Protein AF-A0A8T2N8N0-F1 (afdb_monomer_lite)

pLDDT: mean 77.42, std 17.42, range [34.16, 96.62]

Organism: NCBI:txid121402

Radius of gyration: 22.72 Å; chains: 1; bounding box: 55×96×41 Å

InterPro domains:
  IPR028422 GREB1 [PTHR15720] (1-191)
  IPR048657 GREB1-like, circularly permuted SF2 helicase domain [PF20692] (1-190)

Secondary structure (DSSP, 8-state):
--STTHHHHHTTS-HHHHHHHHHHHHHHHH-TT----EEEEEES-HHHHHHHHHHHHHHHHHTT-TTT-EEEE--TTS-----HHHHHHHHHHHT---TT----SGGGGTT--EEEEEESS--TTPPPPTTEEEEE-S---TTTTSHHHHHHHHHHHHHHHHHHTT------S------------------

Structure (mmCIF, N/CA/C/O backbone):
data_AF-A0A8T2N8N0-F1
#
_entry.id   AF-A0A8T2N8N0-F1
#
loop_
_atom_site.group_PDB
_atom_site.id
_atom_site.type_symbol
_atom_site.label_atom_id
_atom_site.label_alt_id
_atom_site.label_comp_id
_atom_site.label_asym_id
_atom_site.label_entity_id
_atom_site.label_seq_id
_atom_site.pdbx_PDB_ins_code
_atom_site.Cartn_x
_atom_site.Cartn_y
_atom_site.Cartn_z
_atom_site.occupancy
_atom_site.B_iso_or_equiv
_atom_site.auth_seq_id
_atom_site.auth_comp_id
_atom_site.auth_asym_id
_atom_site.auth_atom_id
_atom_site.pdbx_PDB_model_num
ATOM 1 N N . MET A 1 1 ? -4.076 -28.367 4.816 1.00 34.16 1 MET A N 1
ATOM 2 C CA . MET A 1 1 ? -2.832 -28.838 4.159 1.00 34.16 1 MET A CA 1
ATOM 3 C C . MET A 1 1 ? -1.878 -27.684 3.772 1.00 34.16 1 MET A C 1
ATOM 5 O O . MET A 1 1 ? -1.280 -27.736 2.711 1.00 34.16 1 MET A O 1
ATOM 9 N N . ALA A 1 2 ? -1.675 -26.652 4.607 1.00 47.38 2 ALA A N 1
ATOM 10 C CA . ALA A 1 2 ? -0.842 -25.483 4.242 1.00 47.38 2 ALA A CA 1
ATOM 11 C C . ALA A 1 2 ? 0.536 -25.423 4.945 1.00 47.38 2 ALA A C 1
ATOM 13 O O . ALA A 1 2 ? 1.344 -24.537 4.676 1.00 47.38 2 ALA A O 1
ATOM 14 N N . VAL A 1 3 ? 0.821 -26.361 5.856 1.00 45.66 3 VAL A N 1
ATOM 15 C CA . VAL A 1 3 ? 2.029 -26.319 6.702 1.00 45.66 3 VAL A CA 1
ATOM 16 C C . VAL A 1 3 ? 3.230 -27.013 6.040 1.00 45.66 3 VAL A C 1
ATOM 18 O O . VAL A 1 3 ? 4.367 -26.617 6.268 1.00 45.66 3 VAL A O 1
ATOM 21 N N . SER A 1 4 ? 3.006 -27.968 5.133 1.00 42.66 4 SER A N 1
ATOM 22 C CA . SER A 1 4 ? 4.086 -28.750 4.506 1.00 42.66 4 SER A CA 1
ATOM 23 C C . SER A 1 4 ? 4.903 -27.986 3.448 1.00 42.66 4 SER A C 1
ATOM 25 O O . SER A 1 4 ? 5.975 -28.441 3.068 1.00 42.66 4 SER A O 1
ATOM 27 N N . GLY A 1 5 ? 4.433 -26.818 2.988 1.00 49.50 5 GLY A N 1
ATOM 28 C CA . GLY A 1 5 ? 5.161 -25.953 2.044 1.00 49.50 5 GLY A CA 1
ATOM 29 C C . GLY A 1 5 ? 6.069 -24.906 2.705 1.00 49.50 5 GLY A C 1
ATOM 30 O O . GLY A 1 5 ? 6.932 -24.337 2.040 1.00 49.50 5 GLY A O 1
ATOM 31 N N . HIS A 1 6 ? 5.911 -24.662 4.013 1.00 52.31 6 HIS A N 1
ATOM 32 C CA . HIS A 1 6 ? 6.622 -23.595 4.729 1.00 52.31 6 HIS A CA 1
ATOM 33 C C . HIS A 1 6 ? 8.143 -23.809 4.777 1.00 52.31 6 HIS A C 1
ATOM 35 O O . HIS A 1 6 ? 8.905 -22.850 4.664 1.00 52.31 6 HIS A O 1
ATOM 41 N N . SER A 1 7 ? 8.603 -25.054 4.927 1.00 54.69 7 SER A N 1
ATOM 42 C CA . SER A 1 7 ? 10.034 -25.374 5.022 1.00 54.69 7 SER A CA 1
ATOM 43 C C . SER A 1 7 ? 10.751 -25.306 3.671 1.00 54.69 7 SER A C 1
ATOM 45 O O . SER A 1 7 ? 11.913 -24.907 3.619 1.00 54.69 7 SER A O 1
ATOM 47 N N . HIS A 1 8 ? 10.063 -25.646 2.575 1.00 56.53 8 HIS A N 1
ATOM 48 C CA . HIS A 1 8 ? 10.617 -25.568 1.222 1.00 56.53 8 HIS A CA 1
ATOM 49 C C . HIS A 1 8 ? 10.657 -24.130 0.697 1.00 56.53 8 HIS A C 1
ATOM 51 O O . HIS A 1 8 ? 11.669 -23.727 0.128 1.00 56.53 8 HIS A O 1
ATOM 57 N N . LEU A 1 9 ? 9.611 -23.328 0.943 1.00 58.47 9 LEU A N 1
ATOM 58 C CA . LEU A 1 9 ? 9.599 -21.918 0.538 1.00 58.47 9 LEU A CA 1
ATOM 59 C C . LEU A 1 9 ? 10.699 -21.116 1.237 1.00 58.47 9 LEU A C 1
ATOM 61 O O . LEU A 1 9 ? 11.351 -20.298 0.594 1.00 58.47 9 LEU A O 1
ATOM 65 N N . ARG A 1 10 ? 10.962 -21.384 2.524 1.00 60.94 10 ARG A N 1
ATOM 66 C CA . ARG A 1 10 ? 12.015 -20.684 3.276 1.00 60.94 10 ARG A CA 1
ATOM 67 C C . ARG A 1 10 ? 13.410 -20.841 2.674 1.00 60.94 10 ARG A C 1
ATOM 69 O O . ARG A 1 10 ? 14.208 -19.928 2.818 1.00 60.94 10 ARG A O 1
ATOM 76 N N . LYS A 1 11 ? 13.693 -21.939 1.963 1.00 67.44 11 LYS A N 1
ATOM 77 C CA . LYS A 1 11 ? 14.979 -22.127 1.265 1.00 67.44 11 LYS A CA 1
ATOM 78 C C . LYS A 1 11 ? 15.145 -21.220 0.040 1.00 67.44 11 LYS A C 1
ATOM 80 O O . LYS A 1 11 ? 16.269 -21.000 -0.390 1.00 67.44 11 LYS A O 1
ATOM 85 N N . HIS A 1 12 ? 14.045 -20.704 -0.509 1.00 71.88 12 HIS A N 1
ATOM 86 C CA . HIS A 1 12 ? 14.023 -19.861 -1.709 1.00 71.88 12 HIS A CA 1
ATOM 87 C C . HIS A 1 12 ? 13.469 -18.453 -1.442 1.00 71.88 12 HIS A C 1
ATOM 89 O O . HIS A 1 12 ? 13.168 -17.722 -2.381 1.00 71.88 12 HIS A O 1
ATOM 95 N N . THR A 1 13 ? 13.306 -18.075 -0.172 1.00 80.31 13 THR A N 1
ATOM 96 C CA . THR A 1 13 ? 12.804 -16.755 0.229 1.00 80.31 13 THR A CA 1
ATOM 97 C C . THR A 1 13 ? 13.965 -15.942 0.786 1.00 80.31 13 THR A C 1
ATOM 99 O O . THR A 1 13 ? 14.704 -16.445 1.631 1.00 80.31 13 THR A O 1
ATOM 102 N N . SER A 1 14 ? 14.139 -14.699 0.325 1.00 85.19 14 SER A N 1
ATOM 103 C CA . SER A 1 14 ? 15.161 -13.814 0.891 1.00 85.19 14 SER A CA 1
ATOM 104 C C . SER A 1 14 ? 14.839 -13.468 2.348 1.00 85.19 14 SER A C 1
ATOM 106 O O . SER A 1 14 ? 13.671 -13.445 2.745 1.00 85.19 14 SER A O 1
ATOM 108 N N . VAL A 1 15 ? 15.874 -13.180 3.142 1.00 85.62 15 VAL A N 1
ATOM 109 C CA . VAL A 1 15 ? 15.718 -12.722 4.535 1.00 85.62 15 VAL A CA 1
ATOM 110 C C . VAL A 1 15 ? 14.842 -11.469 4.586 1.00 85.62 15 VAL A C 1
ATOM 112 O O . VAL A 1 15 ? 13.871 -11.441 5.332 1.00 85.62 15 VAL A O 1
ATOM 115 N N . GLU A 1 16 ? 15.093 -10.521 3.686 1.00 83.62 16 GLU A N 1
ATOM 116 C CA . GLU A 1 16 ? 14.297 -9.303 3.513 1.00 83.62 16 GLU A CA 1
ATOM 117 C C . GLU A 1 16 ? 12.805 -9.604 3.284 1.00 83.62 16 GLU A C 1
ATOM 119 O O . GLU A 1 16 ? 11.936 -9.046 3.947 1.00 83.62 16 GLU A O 1
ATOM 124 N N . THR A 1 17 ? 12.471 -10.571 2.418 1.00 86.31 17 THR A N 1
ATOM 125 C CA . THR A 1 17 ? 11.065 -10.954 2.197 1.00 86.31 17 THR A CA 1
ATOM 126 C C . THR A 1 17 ? 10.435 -11.532 3.468 1.00 86.31 17 THR A C 1
ATOM 128 O O . THR A 1 17 ? 9.263 -11.279 3.753 1.00 86.31 17 THR A O 1
ATOM 131 N N . LEU A 1 18 ? 11.186 -12.311 4.255 1.00 87.38 18 LEU A N 1
ATOM 132 C CA . LEU A 1 18 ? 10.694 -12.839 5.530 1.00 87.38 18 LEU A CA 1
ATOM 133 C C . LEU A 1 18 ? 10.464 -11.724 6.556 1.00 87.38 18 LEU A C 1
ATOM 135 O O . LEU A 1 18 ? 9.464 -11.775 7.274 1.00 87.38 18 LEU A O 1
ATOM 139 N N . GLU A 1 19 ? 11.339 -10.722 6.603 1.00 86.75 19 GLU A N 1
ATOM 140 C CA . GLU A 1 19 ? 11.208 -9.552 7.475 1.00 86.75 19 GLU A CA 1
ATOM 141 C C . GLU A 1 19 ? 9.987 -8.712 7.109 1.00 86.75 19 GLU A C 1
ATOM 143 O O . GLU A 1 19 ? 9.194 -8.385 7.994 1.00 86.75 19 GLU A O 1
ATOM 148 N N . ILE A 1 20 ? 9.757 -8.470 5.816 1.00 88.50 20 ILE A N 1
ATOM 149 C CA . ILE A 1 20 ? 8.557 -7.796 5.305 1.00 88.50 20 ILE A CA 1
ATOM 150 C C . ILE A 1 20 ? 7.293 -8.522 5.776 1.00 88.50 20 ILE A C 1
ATOM 152 O O . ILE A 1 20 ? 6.393 -7.923 6.375 1.00 88.50 20 ILE A O 1
ATOM 156 N N . VAL A 1 21 ? 7.226 -9.837 5.541 1.00 88.69 21 VAL A N 1
ATOM 157 C CA . VAL A 1 21 ? 6.069 -10.660 5.921 1.00 88.69 21 VAL A CA 1
ATOM 158 C C . VAL A 1 21 ? 5.871 -10.643 7.435 1.00 88.69 21 VAL A C 1
ATOM 160 O O . VAL A 1 21 ? 4.751 -10.460 7.915 1.00 88.69 21 VAL A O 1
ATOM 163 N N . GLN A 1 22 ? 6.943 -10.790 8.213 1.00 87.12 22 GLN A N 1
ATOM 164 C CA . GLN A 1 22 ? 6.864 -10.726 9.666 1.00 87.12 22 GLN A CA 1
ATOM 165 C C . GLN A 1 22 ? 6.406 -9.341 10.135 1.00 87.12 22 GLN A C 1
ATOM 167 O O . GLN A 1 22 ? 5.576 -9.257 11.044 1.00 87.12 22 GLN A O 1
ATOM 172 N N . GLY A 1 23 ? 6.884 -8.267 9.509 1.00 87.06 23 GLY A N 1
ATOM 173 C CA . GLY A 1 23 ? 6.469 -6.888 9.747 1.00 87.06 23 GLY A CA 1
ATOM 174 C C . GLY A 1 23 ? 4.962 -6.706 9.584 1.00 87.06 23 GLY A C 1
ATOM 175 O O . GLY A 1 23 ? 4.308 -6.241 10.519 1.00 87.06 23 GLY A O 1
ATOM 176 N N . LEU A 1 24 ? 4.396 -7.160 8.464 1.00 88.00 24 LEU A N 1
ATOM 177 C CA . LEU A 1 24 ? 2.951 -7.109 8.204 1.00 88.00 24 LEU A CA 1
ATOM 178 C C . LEU A 1 24 ? 2.143 -7.921 9.230 1.00 88.00 24 LEU A C 1
ATOM 180 O O . LEU A 1 24 ? 1.182 -7.429 9.814 1.00 88.00 24 LEU A O 1
ATOM 184 N N . LEU A 1 25 ? 2.546 -9.163 9.515 1.00 87.38 25 LEU A N 1
ATOM 185 C CA . LEU A 1 25 ? 1.755 -10.075 10.359 1.00 87.38 25 LEU A CA 1
ATOM 186 C C . LEU A 1 25 ? 1.761 -9.727 11.849 1.00 87.38 25 LEU A C 1
ATOM 188 O O . LEU A 1 25 ? 0.849 -10.092 12.593 1.00 87.38 25 LEU A O 1
ATOM 192 N N . SER A 1 26 ? 2.818 -9.072 12.309 1.00 81.56 26 SER A N 1
ATOM 193 C CA . SER A 1 26 ? 3.039 -8.818 13.733 1.00 81.56 26 SER A CA 1
ATOM 194 C C . SER A 1 26 ? 2.589 -7.432 14.189 1.00 81.56 26 SER A C 1
ATOM 196 O O . SER A 1 26 ? 2.508 -7.208 15.396 1.00 81.56 26 SER A O 1
ATOM 198 N N . SER A 1 27 ? 2.267 -6.532 13.257 1.00 72.44 27 SER A N 1
ATOM 199 C CA . SER A 1 27 ? 1.868 -5.148 13.540 1.00 72.44 27 SER A CA 1
ATOM 200 C C . SER A 1 27 ? 0.675 -5.078 14.502 1.00 72.44 27 SER A C 1
ATOM 202 O O . SER A 1 27 ? 0.768 -4.488 15.578 1.00 72.44 27 SER A O 1
ATOM 204 N N . ALA A 1 28 ? -0.389 -5.832 14.208 1.00 66.88 28 ALA A N 1
ATOM 205 C CA . ALA A 1 28 ? -1.583 -5.914 15.054 1.00 66.88 28 ALA A CA 1
ATOM 206 C C . ALA A 1 28 ? -1.340 -6.546 16.443 1.00 66.88 28 ALA A C 1
ATOM 208 O O . ALA A 1 28 ? -2.174 -6.416 17.332 1.00 66.88 28 ALA A O 1
ATOM 209 N N . ARG A 1 29 ? -0.227 -7.270 16.638 1.00 69.50 29 ARG A N 1
ATOM 210 C CA . ARG A 1 29 ? 0.082 -7.976 17.896 1.00 69.50 29 ARG A CA 1
ATOM 211 C C . ARG A 1 29 ? 1.076 -7.230 18.779 1.00 69.50 29 ARG A C 1
ATOM 213 O O . ARG A 1 29 ? 1.063 -7.425 19.988 1.00 69.50 29 ARG A O 1
ATOM 220 N N . ARG A 1 30 ? 1.974 -6.445 18.179 1.00 71.81 30 ARG A N 1
ATOM 221 C CA . ARG A 1 30 ? 3.088 -5.792 18.882 1.00 71.81 30 ARG A CA 1
ATOM 222 C C . ARG A 1 30 ? 2.755 -4.384 19.364 1.00 71.81 30 ARG A C 1
ATOM 224 O O . ARG A 1 30 ? 3.367 -3.931 20.324 1.00 71.81 30 ARG A O 1
ATOM 231 N N . CYS A 1 31 ? 1.810 -3.701 18.723 1.00 73.12 31 CYS A N 1
ATOM 232 C CA . CYS A 1 31 ? 1.492 -2.313 19.030 1.00 73.12 31 CYS A CA 1
ATOM 233 C C . CYS A 1 31 ? 0.068 -2.181 19.601 1.00 73.12 31 CYS A C 1
ATOM 235 O O . CYS A 1 31 ? -0.876 -2.581 18.919 1.00 73.12 31 CYS A O 1
ATOM 237 N N . PRO A 1 32 ? -0.129 -1.585 20.795 1.00 73.88 32 PRO A N 1
ATOM 238 C CA . PRO A 1 32 ? -1.465 -1.356 21.356 1.00 73.88 32 PRO A CA 1
ATOM 239 C C . PRO A 1 32 ? -2.355 -0.484 20.464 1.00 73.88 32 PRO A C 1
ATOM 241 O O . PRO A 1 32 ? -3.563 -0.696 20.402 1.00 73.88 32 PRO A O 1
ATOM 244 N N . SER A 1 33 ? -1.762 0.463 19.730 1.00 77.44 33 SER A N 1
ATOM 245 C CA . SER A 1 33 ? -2.480 1.285 18.753 1.00 77.44 33 SER A CA 1
ATOM 246 C C . SER A 1 33 ? -2.718 0.571 17.419 1.00 77.44 33 SER A C 1
ATOM 248 O O . SER A 1 33 ? -3.339 1.153 16.540 1.00 77.44 33 SER A O 1
ATOM 250 N N . CYS A 1 34 ? -2.270 -0.684 17.267 1.00 80.81 34 CYS A N 1
ATOM 251 C CA . CYS A 1 34 ? -2.354 -1.484 16.039 1.00 80.81 34 CYS A CA 1
ATOM 252 C C . CYS A 1 34 ? -1.689 -0.834 14.813 1.00 80.81 34 CYS A C 1
ATOM 254 O O . CYS A 1 34 ? -2.031 -1.168 13.680 1.00 80.81 34 CYS A O 1
ATOM 256 N N . HIS A 1 35 ? -0.732 0.070 15.037 1.00 88.19 35 HIS A N 1
ATOM 257 C CA . HIS A 1 35 ? 0.082 0.641 13.971 1.00 88.19 35 HIS A CA 1
ATOM 258 C C . HIS A 1 35 ? 0.962 -0.432 13.329 1.00 88.19 35 HIS A C 1
ATOM 260 O O . HIS A 1 35 ? 1.458 -1.340 14.006 1.00 88.19 35 HIS A O 1
ATOM 266 N N . GLY A 1 36 ? 1.180 -0.310 12.025 1.00 87.88 36 GLY A N 1
ATOM 267 C CA . GLY A 1 36 ? 1.952 -1.272 11.267 1.00 87.88 36 GLY A CA 1
ATOM 268 C C . GLY A 1 36 ? 2.722 -0.703 10.098 1.00 87.88 36 GLY A C 1
ATOM 269 O O . GLY A 1 36 ? 2.656 0.480 9.775 1.00 87.88 36 GLY A O 1
ATOM 270 N N . HIS A 1 37 ? 3.483 -1.602 9.485 1.00 88.88 37 HIS A N 1
ATOM 271 C CA . HIS A 1 37 ? 4.306 -1.289 8.329 1.00 88.88 37 HIS A CA 1
ATOM 272 C C . HIS A 1 37 ? 3.489 -1.342 7.047 1.00 88.88 37 HIS A C 1
ATOM 274 O O . HIS A 1 37 ? 2.647 -2.230 6.872 1.00 88.88 37 HIS A O 1
ATOM 280 N N . MET A 1 38 ? 3.807 -0.424 6.143 1.00 92.25 38 MET A N 1
ATOM 281 C CA . MET A 1 38 ? 3.293 -0.406 4.787 1.00 92.25 38 MET A CA 1
ATOM 282 C C . MET A 1 38 ? 4.363 -0.897 3.809 1.00 92.25 38 MET A C 1
ATOM 284 O O . MET A 1 38 ? 5.554 -0.601 3.954 1.00 92.25 38 MET A O 1
ATOM 288 N N . VAL A 1 39 ? 3.911 -1.660 2.818 1.00 92.56 39 VAL A N 1
ATOM 289 C CA . VAL A 1 39 ? 4.722 -2.182 1.716 1.00 92.56 39 VAL A CA 1
ATOM 290 C C . VAL A 1 39 ? 4.150 -1.643 0.416 1.00 92.56 39 VAL A C 1
ATOM 292 O O . VAL A 1 39 ? 2.982 -1.887 0.122 1.00 92.56 39 VAL A O 1
ATOM 295 N N . LEU A 1 40 ? 4.960 -0.944 -0.368 1.00 90.75 40 LEU A N 1
ATOM 296 C CA . LEU A 1 40 ? 4.599 -0.471 -1.697 1.00 90.75 40 LEU A CA 1
ATOM 297 C C . LEU A 1 40 ? 5.031 -1.495 -2.750 1.00 90.75 40 LEU A C 1
ATOM 299 O O . LEU A 1 40 ? 6.190 -1.901 -2.799 1.00 90.75 40 LEU A O 1
ATOM 303 N N . LEU A 1 41 ? 4.094 -1.894 -3.605 1.00 90.25 41 LEU A N 1
ATOM 304 C CA . LEU A 1 41 ? 4.317 -2.735 -4.774 1.00 90.25 41 LEU A CA 1
ATOM 305 C C . LEU A 1 41 ? 4.025 -1.923 -6.037 1.00 90.25 41 LEU A C 1
ATOM 307 O O . LEU A 1 41 ? 2.865 -1.612 -6.327 1.00 90.25 41 LEU A O 1
ATOM 311 N N . ARG A 1 42 ? 5.062 -1.610 -6.816 1.00 86.12 42 ARG A N 1
ATOM 312 C CA . ARG A 1 42 ? 4.895 -0.998 -8.139 1.00 86.12 42 ARG A CA 1
ATOM 313 C C . ARG A 1 42 ? 4.482 -2.059 -9.151 1.00 86.12 42 ARG A C 1
ATOM 315 O O . ARG A 1 42 ? 5.024 -3.161 -9.162 1.00 86.12 42 ARG A O 1
ATOM 322 N N . VAL A 1 43 ? 3.506 -1.746 -10.000 1.00 86.06 43 VAL A N 1
ATOM 323 C CA . VAL A 1 43 ? 3.062 -2.635 -11.079 1.00 86.06 43 VAL A CA 1
ATOM 324 C C . VAL A 1 43 ? 2.900 -1.833 -12.378 1.00 86.06 43 VAL A C 1
ATOM 326 O O . VAL A 1 43 ? 2.214 -0.810 -12.390 1.00 86.06 43 VAL A O 1
ATOM 329 N N . PRO A 1 44 ? 3.470 -2.293 -13.510 1.00 79.81 44 PRO A N 1
ATOM 330 C CA . PRO A 1 44 ? 3.588 -1.501 -14.736 1.00 79.81 44 PRO A CA 1
ATOM 331 C C . PRO A 1 44 ? 2.273 -1.345 -15.501 1.00 79.81 44 PRO A C 1
ATOM 333 O O . PRO A 1 44 ? 2.179 -0.544 -16.422 1.00 79.81 44 PRO A O 1
ATOM 336 N N . SER A 1 45 ? 1.255 -2.138 -15.165 1.00 81.56 45 SER A N 1
ATOM 337 C CA . SER A 1 45 ? -0.017 -2.164 -15.878 1.00 81.56 45 SER A CA 1
ATOM 338 C C . SER A 1 45 ? -1.181 -2.179 -14.890 1.00 81.56 45 SER A C 1
ATOM 340 O O . SER A 1 45 ? -1.188 -3.031 -13.995 1.00 81.56 45 SER A O 1
ATOM 342 N N . PRO A 1 46 ? -2.218 -1.344 -15.092 1.00 84.88 46 PRO A N 1
ATOM 343 C CA . PRO A 1 46 ? -3.444 -1.396 -14.296 1.00 84.88 46 PRO A CA 1
ATOM 344 C C . PRO A 1 46 ? -4.109 -2.780 -14.299 1.00 84.88 46 PRO A C 1
ATOM 346 O O . PRO A 1 46 ? -4.665 -3.222 -13.293 1.00 84.88 46 PRO A O 1
ATOM 349 N N . THR A 1 47 ? -4.023 -3.509 -15.415 1.00 88.50 47 THR A N 1
ATOM 350 C CA . THR A 1 47 ? -4.567 -4.869 -15.525 1.00 88.50 47 THR A CA 1
ATOM 351 C C . THR A 1 47 ? -3.790 -5.845 -14.649 1.00 88.50 47 THR A C 1
ATOM 353 O O . THR A 1 47 ? -4.398 -6.614 -13.905 1.00 88.50 47 THR A O 1
ATOM 356 N N . LEU A 1 48 ? -2.455 -5.790 -14.683 1.00 88.88 48 LEU A N 1
ATOM 357 C CA . LEU A 1 48 ? -1.616 -6.631 -13.826 1.00 88.88 48 LEU A CA 1
ATOM 358 C C . LEU A 1 48 ? -1.792 -6.282 -12.349 1.00 88.88 48 LEU A C 1
ATOM 360 O O . LEU A 1 48 ? -1.855 -7.185 -11.520 1.00 88.88 48 LEU A O 1
ATOM 364 N N . ALA A 1 49 ? -1.942 -5.000 -12.024 1.00 89.81 49 ALA A N 1
ATOM 365 C CA . ALA A 1 49 ? -2.158 -4.551 -10.658 1.00 89.81 49 ALA A CA 1
ATOM 366 C C . ALA A 1 49 ? -3.471 -5.084 -10.089 1.00 89.81 49 ALA A C 1
ATOM 368 O O . ALA A 1 49 ? -3.500 -5.598 -8.974 1.00 89.81 49 ALA A O 1
ATOM 369 N N . ARG A 1 50 ? -4.543 -5.065 -10.890 1.00 91.81 50 ARG A N 1
ATOM 370 C CA . ARG A 1 50 ? -5.827 -5.668 -10.518 1.00 91.81 50 ARG A CA 1
ATOM 371 C C . ARG A 1 50 ? -5.709 -7.176 -10.297 1.00 91.81 50 ARG A C 1
ATOM 373 O O . ARG A 1 50 ? -6.276 -7.697 -9.341 1.00 91.81 50 ARG A O 1
ATOM 380 N N . VAL A 1 51 ? -4.955 -7.882 -11.142 1.00 93.62 51 VAL A N 1
ATOM 381 C CA . VAL A 1 51 ? -4.701 -9.323 -10.963 1.00 93.62 51 VAL A CA 1
ATOM 382 C C . VAL A 1 51 ? -3.891 -9.586 -9.689 1.00 93.62 51 VAL A C 1
ATOM 384 O O . VAL A 1 51 ? -4.228 -10.502 -8.937 1.00 93.62 51 VAL A O 1
ATOM 387 N N . ALA A 1 52 ? -2.853 -8.792 -9.422 1.00 92.81 52 ALA A N 1
ATOM 388 C CA . ALA A 1 52 ? -2.047 -8.888 -8.207 1.00 92.81 52 ALA A CA 1
ATOM 389 C C . ALA A 1 52 ? -2.898 -8.634 -6.956 1.00 92.81 52 ALA A C 1
ATOM 391 O O . ALA A 1 52 ? -2.891 -9.453 -6.038 1.00 92.81 52 ALA A O 1
ATOM 392 N N . HIS A 1 53 ? -3.704 -7.569 -6.970 1.00 94.94 53 HIS A N 1
ATOM 393 C CA . HIS A 1 53 ? -4.649 -7.213 -5.912 1.00 94.94 53 HIS A CA 1
ATOM 394 C C . HIS A 1 53 ? -5.609 -8.363 -5.597 1.00 94.94 53 HIS A C 1
ATOM 396 O O . HIS A 1 53 ? -5.666 -8.832 -4.462 1.00 94.94 53 HIS A O 1
ATOM 402 N N . GLN A 1 54 ? -6.279 -8.912 -6.615 1.00 95.50 54 GLN A N 1
ATOM 403 C CA . GLN A 1 54 ? -7.203 -10.036 -6.447 1.00 95.50 54 GLN A CA 1
ATOM 404 C C . GLN A 1 54 ? -6.514 -11.298 -5.919 1.00 95.50 54 GLN A C 1
ATOM 406 O O . GLN A 1 54 ? -7.071 -12.002 -5.077 1.00 95.50 54 GLN A O 1
ATOM 411 N N . ARG A 1 55 ? -5.310 -11.616 -6.407 1.00 96.19 55 ARG A N 1
ATOM 412 C CA . ARG A 1 55 ? -4.554 -12.787 -5.937 1.00 96.19 55 ARG A CA 1
ATOM 413 C C . ARG A 1 55 ? -4.133 -12.628 -4.480 1.00 96.19 55 ARG A C 1
ATOM 415 O O . ARG A 1 55 ? -4.316 -13.565 -3.707 1.00 96.19 55 ARG A O 1
ATOM 422 N N . LEU A 1 56 ? -3.627 -11.458 -4.100 1.00 95.19 56 LEU A N 1
ATOM 423 C CA . LEU A 1 56 ? -3.244 -11.159 -2.721 1.00 95.19 56 LEU A CA 1
ATOM 424 C C . LEU A 1 56 ? -4.453 -11.194 -1.784 1.00 95.19 56 LEU A C 1
ATOM 426 O O . LEU A 1 56 ? -4.353 -11.798 -0.719 1.00 95.19 56 LEU A O 1
ATOM 430 N N . LEU A 1 57 ? -5.604 -10.647 -2.193 1.00 95.56 57 LEU A N 1
ATOM 431 C CA . LEU A 1 57 ? -6.845 -10.746 -1.421 1.00 95.56 57 LEU A CA 1
ATOM 432 C C . LEU A 1 57 ? -7.281 -12.198 -1.211 1.00 95.56 57 LEU A C 1
ATOM 434 O O . LEU A 1 57 ? -7.513 -12.594 -0.073 1.00 95.56 57 LEU A O 1
ATOM 438 N N . ARG A 1 58 ? -7.307 -13.024 -2.265 1.00 96.62 58 ARG A N 1
ATOM 439 C CA . ARG A 1 58 ? -7.666 -14.450 -2.139 1.00 96.62 58 ARG A CA 1
ATOM 440 C C . ARG A 1 58 ? -6.725 -15.203 -1.203 1.00 96.62 58 ARG A C 1
ATOM 442 O O . ARG A 1 58 ? -7.178 -15.993 -0.379 1.00 96.62 58 ARG A O 1
ATOM 449 N N . VAL A 1 59 ? -5.417 -14.968 -1.315 1.00 95.50 59 VAL A N 1
ATOM 450 C CA . VAL A 1 59 ? -4.425 -15.604 -0.434 1.00 95.50 59 VAL A CA 1
ATOM 451 C C . VAL A 1 59 ? -4.622 -15.137 1.006 1.00 95.50 59 VAL A C 1
ATOM 453 O O . VAL A 1 59 ? -4.736 -15.971 1.903 1.00 95.50 59 VAL A O 1
ATOM 456 N N . ARG A 1 60 ? -4.746 -13.825 1.231 1.00 94.94 60 ARG A N 1
ATOM 457 C CA . ARG A 1 60 ? -5.042 -13.231 2.542 1.00 94.94 60 ARG A CA 1
ATOM 458 C C . ARG A 1 60 ? -6.295 -13.839 3.165 1.00 94.94 60 ARG A C 1
ATOM 460 O O . ARG A 1 60 ? -6.276 -14.185 4.343 1.00 94.94 60 ARG A O 1
ATOM 467 N N . GLU A 1 61 ? -7.357 -13.999 2.383 1.00 94.69 61 GLU A N 1
ATOM 468 C CA . GLU A 1 61 ? -8.603 -14.604 2.844 1.00 94.69 61 GLU A CA 1
ATOM 469 C C . GLU A 1 61 ? -8.428 -16.076 3.209 1.00 94.69 61 GLU A C 1
ATOM 471 O O . GLU A 1 61 ? -8.823 -16.490 4.298 1.00 94.69 61 GLU A O 1
ATOM 476 N N . SER A 1 62 ? -7.771 -16.848 2.340 1.00 96.00 62 SER A N 1
ATOM 477 C CA . SER A 1 62 ? -7.510 -18.274 2.562 1.00 96.00 62 SER A CA 1
ATOM 478 C C . SER A 1 62 ? -6.649 -18.551 3.799 1.00 96.00 62 SER A C 1
ATOM 480 O O . SER A 1 62 ? -6.751 -19.618 4.399 1.00 96.00 62 SER A O 1
ATOM 482 N N . LEU A 1 63 ? -5.815 -17.582 4.191 1.00 93.19 63 LEU A N 1
ATOM 483 C CA . LEU A 1 63 ? -4.948 -17.651 5.364 1.00 93.19 63 LEU A CA 1
ATOM 484 C C . LEU A 1 63 ? -5.580 -17.040 6.625 1.00 93.19 63 LEU A C 1
ATOM 486 O O . LEU A 1 63 ? -4.962 -17.089 7.686 1.00 93.19 63 LEU A O 1
ATOM 490 N N . GLY A 1 64 ? -6.784 -16.462 6.541 1.00 92.88 64 GLY A N 1
ATOM 491 C CA . GLY A 1 64 ? -7.444 -15.840 7.694 1.00 92.88 64 GLY A CA 1
ATOM 492 C C . GLY A 1 64 ? -6.795 -14.526 8.154 1.00 92.88 64 GLY A C 1
ATOM 493 O O . GLY A 1 64 ? -6.866 -14.174 9.331 1.00 92.88 64 GLY A O 1
ATOM 494 N N . LEU A 1 65 ? -6.126 -13.805 7.249 1.00 92.31 65 LEU A N 1
ATOM 495 C CA . LEU A 1 65 ? -5.323 -12.613 7.555 1.00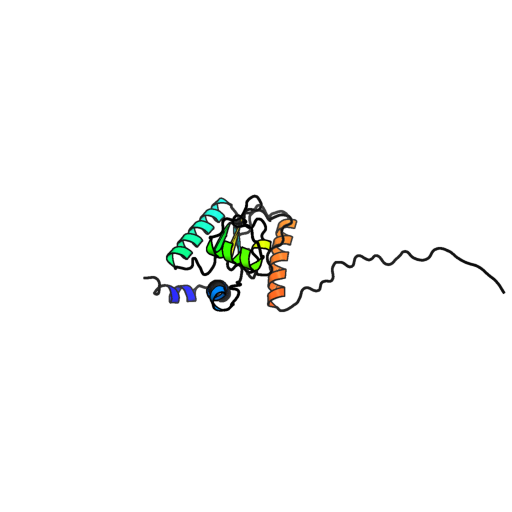 92.31 65 LEU A CA 1
ATOM 496 C C . LEU A 1 65 ? -6.087 -11.293 7.357 1.00 92.31 65 LEU A C 1
ATOM 498 O O . LEU A 1 65 ? -5.485 -10.219 7.339 1.00 92.31 65 LEU A O 1
ATOM 502 N N . GLN A 1 66 ? -7.417 -11.343 7.243 1.00 91.94 66 GLN A N 1
ATOM 503 C CA . GLN A 1 66 ? -8.270 -10.185 6.948 1.00 91.94 66 GLN A CA 1
ATOM 504 C C . GLN A 1 66 ? -8.214 -9.091 8.021 1.00 91.94 66 GLN A C 1
ATOM 506 O O . GLN A 1 66 ? -8.546 -7.948 7.741 1.00 91.94 66 GLN A O 1
ATOM 511 N N . LYS A 1 67 ? -7.796 -9.421 9.246 1.00 89.88 67 LYS A N 1
ATOM 512 C CA . LYS A 1 67 ? -7.616 -8.454 10.343 1.00 89.88 67 LYS A CA 1
ATOM 513 C C . LYS A 1 67 ? -6.152 -8.078 10.596 1.00 89.88 67 LYS A C 1
ATOM 515 O O . LYS A 1 67 ? -5.887 -7.268 11.472 1.00 89.88 67 LYS A O 1
ATOM 520 N N . CYS A 1 68 ? -5.203 -8.694 9.888 1.00 90.19 68 CYS A N 1
ATOM 521 C CA . CYS A 1 68 ? -3.774 -8.472 10.123 1.00 90.19 68 CYS A CA 1
ATOM 522 C C . CYS A 1 68 ? -3.234 -7.306 9.297 1.00 90.19 68 CYS A C 1
ATOM 524 O O . CYS A 1 68 ? -2.564 -6.438 9.840 1.00 90.19 68 CYS A O 1
ATOM 526 N N . PHE A 1 69 ? -3.542 -7.294 8.002 1.00 93.81 69 PHE A N 1
ATOM 527 C CA . PHE A 1 69 ? -3.170 -6.221 7.084 1.00 93.81 69 PHE A CA 1
ATOM 528 C C . PHE A 1 69 ? -4.233 -6.077 5.991 1.00 93.81 69 PHE A C 1
ATOM 530 O O . PHE A 1 69 ? -5.041 -6.992 5.791 1.00 93.81 69 PHE A O 1
ATOM 537 N N . GLU A 1 70 ? -4.233 -4.949 5.284 1.00 95.19 70 GLU A N 1
ATOM 538 C CA . GLU A 1 70 ? -5.091 -4.694 4.119 1.00 95.19 70 GLU A CA 1
ATOM 539 C C . GLU A 1 70 ? -4.309 -4.769 2.797 1.00 95.19 70 GLU A C 1
ATOM 541 O O . GLU A 1 70 ? -3.095 -4.576 2.774 1.00 95.19 70 GLU A O 1
ATOM 546 N N . VAL A 1 71 ? -4.986 -5.054 1.684 1.00 95.69 71 VAL A N 1
ATOM 547 C CA . VAL A 1 71 ? -4.403 -4.941 0.337 1.00 95.69 71 VAL A CA 1
ATOM 548 C C . VAL A 1 71 ? -5.115 -3.808 -0.391 1.00 95.69 71 VAL A C 1
ATOM 550 O O . VAL A 1 71 ? -6.272 -3.943 -0.793 1.00 95.69 71 VAL A O 1
ATOM 553 N N . VAL A 1 72 ? -4.423 -2.685 -0.555 1.00 94.38 72 VAL A N 1
ATOM 554 C CA . VAL A 1 72 ? -4.974 -1.455 -1.126 1.00 94.38 72 VAL A CA 1
ATOM 555 C C . VAL A 1 72 ? -4.494 -1.321 -2.563 1.00 94.38 72 VAL A C 1
ATOM 557 O O . VAL A 1 72 ? -3.296 -1.350 -2.835 1.00 94.38 72 VAL A O 1
ATOM 560 N N . LEU A 1 73 ? -5.434 -1.182 -3.493 1.00 91.56 73 LEU A N 1
ATOM 561 C CA . LEU A 1 73 ? -5.124 -0.769 -4.855 1.00 91.56 73 LEU A CA 1
ATOM 562 C C . LEU A 1 73 ? -5.130 0.760 -4.885 1.00 91.56 73 LEU A C 1
ATOM 564 O O . LEU A 1 73 ? -6.164 1.365 -4.609 1.00 91.56 73 LEU A O 1
ATOM 568 N N . GLY A 1 74 ? -3.976 1.359 -5.162 1.00 86.44 74 GLY A N 1
ATOM 569 C CA . GLY A 1 74 ? -3.839 2.798 -5.315 1.00 86.44 74 GLY A CA 1
ATOM 570 C C . GLY A 1 74 ? -4.270 3.237 -6.709 1.00 86.44 74 GLY A C 1
ATOM 571 O O . GLY A 1 74 ? -3.807 2.683 -7.707 1.00 86.44 74 GLY A O 1
ATOM 572 N N . ASP A 1 75 ? -5.148 4.230 -6.761 1.00 77.50 75 ASP A N 1
ATOM 573 C CA . ASP A 1 75 ? -5.491 4.978 -7.964 1.00 77.50 75 ASP A CA 1
ATOM 574 C C . ASP A 1 75 ? -5.553 6.458 -7.568 1.00 77.50 75 ASP A C 1
ATOM 576 O O . ASP A 1 75 ? -6.393 6.813 -6.744 1.00 77.50 75 ASP A O 1
ATOM 580 N N . PRO A 1 76 ? -4.693 7.330 -8.126 1.00 67.50 76 PRO A N 1
ATOM 581 C CA . PRO A 1 76 ? -4.688 8.756 -7.789 1.00 67.50 76 PRO A CA 1
ATOM 582 C C . PRO A 1 76 ? -6.000 9.475 -8.152 1.00 67.50 76 PRO A C 1
ATOM 584 O O . PRO A 1 76 ? -6.221 10.612 -7.751 1.00 67.50 76 PRO A O 1
ATOM 587 N N . SER A 1 77 ? -6.873 8.832 -8.927 1.00 70.69 77 SER A N 1
ATOM 588 C CA . SER A 1 77 ? -8.114 9.417 -9.439 1.00 70.69 77 SER A CA 1
ATOM 589 C C . SER A 1 77 ? -9.347 9.034 -8.615 1.00 70.69 77 SER A C 1
ATOM 591 O O . SER A 1 77 ? -10.438 9.548 -8.877 1.00 70.69 77 SER A O 1
ATOM 593 N N . SER A 1 78 ? -9.227 8.104 -7.661 1.00 76.06 78 SER A N 1
ATOM 594 C CA . SER A 1 78 ? -10.370 7.562 -6.925 1.00 76.06 78 SER A CA 1
ATOM 595 C C . SER A 1 78 ? -10.067 7.300 -5.450 1.00 76.06 78 SER A C 1
ATOM 597 O O . SER A 1 78 ? -8.928 7.144 -5.031 1.00 76.06 78 SER A O 1
ATOM 599 N N . ALA A 1 79 ? -11.120 7.288 -4.629 1.00 82.56 79 ALA A N 1
ATOM 600 C CA . ALA A 1 79 ? -10.980 7.010 -3.204 1.00 82.56 79 ALA A CA 1
ATOM 601 C C . ALA A 1 79 ? -10.630 5.536 -2.952 1.00 82.56 79 ALA A C 1
ATOM 603 O O . ALA A 1 79 ? -11.059 4.644 -3.692 1.00 82.56 79 ALA A O 1
ATOM 604 N N . PHE A 1 80 ? -9.905 5.263 -1.865 1.00 88.38 80 PHE A N 1
ATOM 605 C CA . PHE A 1 80 ? -9.468 3.902 -1.570 1.00 88.38 80 PHE A CA 1
ATOM 606 C C . PHE A 1 80 ? -10.622 3.014 -1.103 1.00 88.38 80 PHE A C 1
ATOM 608 O O . PHE A 1 80 ? -11.419 3.371 -0.234 1.00 88.38 80 PHE A O 1
ATOM 615 N N . SER A 1 81 ? -10.648 1.784 -1.614 1.00 89.38 81 SER A N 1
ATOM 616 C CA . SER A 1 81 ? -11.520 0.729 -1.100 1.00 89.38 81 SER A CA 1
ATOM 617 C C . SER A 1 81 ? -10.832 -0.002 0.054 1.00 89.38 81 SER A C 1
ATOM 619 O O . SER A 1 81 ? -9.984 -0.865 -0.174 1.00 89.38 81 SER A O 1
ATOM 621 N N . ILE A 1 82 ? -11.220 0.314 1.292 1.00 92.62 82 ILE A N 1
ATOM 622 C CA . ILE A 1 82 ? -10.642 -0.260 2.518 1.00 92.62 82 ILE A CA 1
ATOM 623 C C . ILE A 1 82 ? -11.694 -1.055 3.297 1.00 92.62 82 ILE A C 1
ATOM 625 O O . ILE A 1 82 ? -12.856 -0.660 3.395 1.00 92.62 82 ILE A O 1
ATOM 629 N N . GLY A 1 83 ? -11.289 -2.184 3.887 1.00 92.44 83 GLY A N 1
ATOM 630 C CA . GLY A 1 83 ? -12.163 -2.988 4.735 1.00 92.44 83 GLY A CA 1
ATOM 631 C C . GLY A 1 83 ? -12.668 -2.218 5.963 1.00 92.44 83 GLY A C 1
ATOM 632 O O . GLY A 1 83 ? -11.925 -1.476 6.603 1.00 92.44 83 GLY A O 1
ATOM 633 N N . LYS A 1 84 ? -13.930 -2.452 6.353 1.00 93.31 84 LYS A N 1
ATOM 634 C CA . LYS A 1 84 ? -14.613 -1.732 7.452 1.00 93.31 84 LYS A CA 1
ATOM 635 C C . LYS A 1 84 ? -13.816 -1.684 8.762 1.00 93.31 84 LYS A C 1
ATOM 637 O O . LYS A 1 84 ? -13.865 -0.686 9.475 1.00 93.31 84 LYS A O 1
ATOM 642 N N . HIS A 1 85 ? -13.092 -2.760 9.076 1.00 92.38 85 HIS A N 1
ATOM 643 C CA . HIS A 1 85 ? -12.248 -2.848 10.268 1.00 92.38 85 HIS A CA 1
ATOM 644 C C . HIS A 1 85 ? -11.126 -1.801 10.259 1.00 92.38 85 HIS A C 1
ATOM 646 O O . HIS A 1 85 ? -11.004 -1.029 11.207 1.00 92.38 85 HIS A O 1
ATOM 652 N N . PHE A 1 86 ? -10.360 -1.738 9.170 1.00 93.75 86 PHE A N 1
ATOM 653 C CA . PHE A 1 86 ? -9.264 -0.785 9.018 1.00 93.75 86 PHE A CA 1
ATOM 654 C C . PHE A 1 86 ? -9.773 0.645 8.867 1.00 93.75 86 PHE A C 1
ATOM 656 O O . PHE A 1 86 ? -9.209 1.556 9.458 1.00 93.75 86 PHE A O 1
ATOM 663 N N . LEU A 1 87 ? -10.892 0.847 8.168 1.00 94.81 87 LEU A N 1
ATOM 664 C CA . LEU A 1 87 ? -11.522 2.163 8.058 1.00 94.81 87 LEU A CA 1
ATOM 665 C C . LEU A 1 87 ? -11.965 2.697 9.431 1.00 94.81 87 LEU A C 1
ATOM 667 O O . LEU A 1 87 ? -11.820 3.880 9.727 1.00 94.81 87 LEU A O 1
ATOM 671 N N . HIS A 1 88 ? -12.470 1.832 10.313 1.00 93.31 88 HIS A N 1
ATOM 672 C CA . HIS A 1 88 ? -12.733 2.207 11.702 1.00 93.31 88 HIS A CA 1
ATOM 673 C C . HIS A 1 88 ? -11.446 2.581 12.455 1.00 93.31 88 HIS A C 1
ATOM 675 O O . HIS A 1 88 ? -11.433 3.586 13.158 1.00 93.31 88 HIS A O 1
ATOM 681 N N . GLN A 1 89 ? -10.363 1.811 12.305 1.00 92.25 89 GLN A N 1
ATOM 682 C CA . GLN A 1 89 ? -9.077 2.125 12.944 1.00 92.25 89 GLN A CA 1
ATOM 683 C C . GLN A 1 89 ? -8.511 3.472 12.481 1.00 92.25 89 GLN A C 1
ATOM 685 O O . GLN A 1 89 ? -8.178 4.300 13.324 1.00 92.25 89 GLN A O 1
ATOM 690 N N . LEU A 1 90 ? -8.491 3.727 11.170 1.00 94.25 90 LEU A N 1
ATOM 691 C CA . LEU A 1 90 ? -8.032 4.994 10.598 1.00 94.25 90 LEU A CA 1
ATOM 692 C C . LEU A 1 90 ? -8.813 6.186 11.158 1.00 94.25 90 LEU A C 1
ATOM 694 O O . LEU A 1 90 ? -8.212 7.157 11.607 1.00 94.25 90 LEU A O 1
ATOM 698 N N . ARG A 1 91 ? -10.148 6.093 11.218 1.00 94.62 91 ARG A N 1
ATOM 699 C CA . ARG A 1 91 ? -10.978 7.159 11.803 1.00 94.62 91 ARG A CA 1
ATOM 700 C C . ARG A 1 91 ? -10.653 7.416 13.268 1.00 94.62 91 ARG A C 1
ATOM 702 O O . ARG A 1 91 ? -10.584 8.571 13.672 1.00 94.62 91 ARG A O 1
ATOM 709 N N . MET A 1 92 ? -10.412 6.363 14.049 1.00 92.88 92 MET A N 1
ATOM 710 C CA . MET A 1 92 ? -10.005 6.501 15.449 1.00 92.88 92 MET A CA 1
ATOM 711 C C . MET A 1 92 ? -8.644 7.194 15.582 1.00 92.88 92 MET A C 1
ATOM 713 O O . MET A 1 92 ? -8.494 8.075 16.426 1.00 92.88 92 MET A O 1
ATOM 717 N N . TRP A 1 93 ? -7.665 6.835 14.746 1.00 92.69 93 TRP A N 1
ATOM 718 C CA . TRP A 1 93 ? -6.333 7.450 14.758 1.00 92.69 93 TRP A CA 1
ATOM 719 C C . TRP A 1 93 ? -6.369 8.921 14.327 1.00 92.69 93 TRP A C 1
ATOM 721 O O . TRP A 1 93 ? -5.751 9.767 14.973 1.00 92.69 93 TRP A O 1
ATOM 731 N N . LEU A 1 94 ? -7.147 9.235 13.289 1.00 93.12 94 LEU A N 1
ATOM 732 C CA . LEU A 1 94 ? -7.305 10.584 12.735 1.00 93.12 94 LEU A CA 1
ATOM 733 C C . LEU A 1 94 ? -8.361 11.431 13.469 1.00 93.12 94 LEU A C 1
ATOM 735 O O . LEU A 1 94 ? -8.538 12.602 13.146 1.00 93.12 94 LEU A O 1
ATOM 739 N N . LYS A 1 95 ? -9.049 10.866 14.472 1.00 94.56 95 LYS A N 1
ATOM 740 C CA . LYS A 1 95 ? -10.130 11.506 15.250 1.00 94.56 95 LYS A CA 1
ATOM 741 C C . LYS A 1 95 ? -11.295 12.014 14.385 1.00 94.56 95 LYS A C 1
ATOM 743 O O . LYS A 1 95 ? -11.883 13.058 14.666 1.00 94.56 95 LYS A O 1
ATOM 748 N N . ILE A 1 96 ? -11.639 11.262 13.345 1.00 95.06 96 ILE A N 1
ATOM 749 C CA . ILE A 1 96 ? -12.713 11.594 12.406 1.00 95.06 96 ILE A CA 1
ATOM 750 C C . ILE A 1 96 ? -14.045 11.084 12.952 1.00 95.06 96 ILE A C 1
ATOM 752 O O . ILE A 1 96 ? -14.180 9.904 13.268 1.00 95.06 96 ILE A O 1
ATOM 756 N N . GLN A 1 97 ? -15.031 11.978 13.037 1.00 93.44 97 GLN A N 1
ATOM 757 C CA . GLN A 1 97 ? -16.368 11.671 13.562 1.00 93.44 97 GLN A CA 1
ATOM 758 C C . GLN A 1 97 ? -17.377 11.279 12.477 1.00 93.44 97 GLN A C 1
ATOM 760 O O . GLN A 1 97 ? -18.428 10.724 12.786 1.00 93.44 97 GLN A O 1
ATOM 765 N N . ASP A 1 98 ? -17.068 11.565 11.212 1.00 93.81 98 ASP A N 1
ATOM 766 C CA . ASP A 1 98 ? -17.931 11.236 10.082 1.00 93.81 98 ASP A CA 1
ATOM 767 C C . ASP A 1 98 ? -17.993 9.703 9.870 1.00 93.81 98 ASP A C 1
ATOM 769 O O . ASP A 1 98 ? -16.954 9.055 9.649 1.00 93.81 98 ASP A O 1
ATOM 773 N N . PRO A 1 99 ? -19.190 9.084 9.960 1.00 89.06 99 PRO A N 1
ATOM 774 C CA . PRO A 1 99 ? -19.354 7.653 9.761 1.00 89.06 99 PRO A CA 1
ATOM 775 C C . PRO A 1 99 ? -19.064 7.197 8.322 1.00 89.06 99 PRO A C 1
ATOM 777 O O . PRO A 1 99 ? -18.666 6.039 8.146 1.00 89.06 99 PRO A O 1
ATOM 780 N N . ASP A 1 100 ? -19.219 8.090 7.343 1.00 91.25 100 ASP A N 1
ATOM 781 C CA . ASP A 1 100 ? -19.120 7.815 5.907 1.00 91.25 100 ASP A CA 1
ATOM 782 C C . ASP A 1 100 ? -17.781 8.269 5.305 1.00 91.25 100 ASP A C 1
ATOM 784 O O . ASP A 1 100 ? -17.544 8.116 4.103 1.00 91.25 100 ASP A O 1
ATOM 788 N N . TRP A 1 101 ? -16.871 8.785 6.138 1.00 94.31 101 TRP A N 1
ATOM 789 C CA . TRP A 1 101 ? -15.537 9.174 5.698 1.00 94.31 101 TRP A CA 1
ATOM 790 C C . TRP A 1 101 ? -14.756 7.987 5.122 1.00 94.31 101 TRP A C 1
ATOM 792 O O . TRP A 1 101 ? -14.709 6.893 5.696 1.00 94.31 101 TRP A O 1
ATOM 802 N N . ILE A 1 102 ? -14.076 8.251 4.007 1.00 93.50 102 ILE A N 1
ATOM 803 C CA . ILE A 1 102 ? -13.152 7.345 3.328 1.00 93.50 102 ILE A CA 1
ATOM 804 C C . ILE A 1 102 ? -11.849 8.099 3.030 1.00 93.50 102 ILE A C 1
ATOM 806 O O . ILE A 1 102 ? -11.917 9.281 2.678 1.00 93.50 102 ILE A O 1
ATOM 810 N N . PRO A 1 103 ? -10.680 7.443 3.122 1.00 92.25 103 PRO A N 1
ATOM 811 C CA . PRO A 1 103 ? -9.423 8.082 2.769 1.00 92.25 103 PRO A CA 1
ATOM 812 C C . PRO A 1 103 ? -9.344 8.317 1.259 1.00 92.25 103 PRO A C 1
ATOM 814 O O . PRO A 1 103 ? -9.756 7.479 0.446 1.00 92.25 103 PRO A O 1
ATOM 817 N N . ARG A 1 104 ? -8.806 9.477 0.898 1.00 89.25 104 ARG A N 1
ATOM 818 C CA . ARG A 1 104 ? -8.631 9.964 -0.474 1.00 89.25 104 ARG A CA 1
ATOM 819 C C . ARG A 1 104 ? -7.171 10.212 -0.825 1.00 89.25 104 ARG A C 1
ATOM 821 O O . ARG A 1 104 ? -6.864 10.245 -2.004 1.00 89.25 104 ARG A O 1
ATOM 828 N N . THR A 1 105 ? -6.303 10.366 0.172 1.00 89.62 105 THR A N 1
ATOM 829 C CA . THR A 1 105 ? -4.868 10.630 -0.003 1.00 89.62 105 THR A CA 1
ATOM 830 C C . THR A 1 105 ? -4.028 9.538 0.646 1.00 89.62 105 THR A C 1
ATOM 832 O O . THR A 1 105 ? -4.449 8.924 1.633 1.00 89.62 105 THR A O 1
ATOM 835 N N . TYR A 1 106 ? -2.820 9.291 0.136 1.00 89.81 106 TYR A N 1
ATOM 836 C CA . TYR A 1 106 ? -1.960 8.255 0.724 1.00 89.81 106 TYR A CA 1
ATOM 837 C C . TYR A 1 106 ? -1.573 8.559 2.172 1.00 89.81 106 TYR A C 1
ATOM 839 O O . TYR A 1 106 ? -1.519 7.630 2.972 1.00 89.81 106 TYR A O 1
ATOM 847 N N . LEU A 1 107 ? -1.373 9.830 2.540 1.00 90.88 107 LEU A N 1
ATOM 848 C CA . LEU A 1 107 ? -1.065 10.234 3.920 1.00 90.88 107 LEU A CA 1
ATOM 849 C C . LEU A 1 107 ? -2.134 9.810 4.933 1.00 90.88 107 LEU A C 1
ATOM 851 O O . LEU A 1 107 ? -1.805 9.503 6.076 1.00 90.88 107 LEU A O 1
ATOM 855 N N . GLU A 1 108 ? -3.406 9.752 4.540 1.00 92.88 108 GLU A N 1
ATOM 856 C CA . GLU A 1 108 ? -4.485 9.296 5.429 1.00 92.88 108 GLU A CA 1
ATOM 857 C C . GLU A 1 108 ? -4.386 7.800 5.765 1.00 92.88 108 GLU A C 1
ATOM 859 O O . GLU A 1 108 ? -5.080 7.324 6.660 1.00 92.88 108 GLU A O 1
ATOM 864 N N . LEU A 1 109 ? -3.513 7.056 5.079 1.00 93.31 109 LEU A N 1
ATOM 865 C CA . LEU A 1 109 ? -3.192 5.659 5.366 1.00 93.31 109 LEU A CA 1
ATOM 866 C C . LEU A 1 109 ? -2.014 5.512 6.345 1.00 93.31 109 LEU A C 1
ATOM 868 O O . LEU A 1 109 ? -1.497 4.404 6.511 1.00 93.31 109 LEU A O 1
ATOM 872 N N . GLU A 1 110 ? -1.564 6.599 6.978 1.00 92.69 110 GLU A N 1
ATOM 873 C CA . GLU A 1 110 ? -0.467 6.573 7.947 1.00 92.69 110 GLU A CA 1
ATOM 874 C C . GLU A 1 110 ? -0.689 5.506 9.024 1.00 92.69 110 GLU A C 1
ATOM 876 O O . GLU A 1 110 ? -1.769 5.370 9.603 1.00 92.69 110 GLU A O 1
ATOM 881 N N . ALA A 1 111 ? 0.371 4.739 9.279 1.00 91.38 111 ALA A N 1
ATOM 882 C CA . ALA A 1 111 ? 0.420 3.643 10.238 1.00 91.38 111 ALA A CA 1
ATOM 883 C C . ALA A 1 111 ? -0.512 2.451 9.945 1.00 91.38 111 ALA A C 1
ATOM 885 O O . ALA A 1 111 ? -0.542 1.497 10.729 1.00 91.38 111 ALA A O 1
ATOM 886 N N . LEU A 1 112 ? -1.229 2.436 8.817 1.00 93.50 112 LEU A N 1
ATOM 887 C CA . LEU A 1 112 ? -1.994 1.271 8.387 1.00 93.50 112 LEU A CA 1
ATOM 888 C C . LEU A 1 112 ? -1.046 0.148 7.958 1.00 93.50 112 LEU A C 1
ATOM 890 O O . LEU A 1 112 ? -0.221 0.322 7.061 1.00 93.50 112 LEU A O 1
ATOM 894 N N . SER A 1 113 ? -1.210 -1.044 8.541 1.00 93.69 113 SER A N 1
ATOM 895 C CA . SER A 1 113 ? -0.536 -2.225 8.005 1.00 93.69 113 SER A CA 1
ATOM 896 C C . SER A 1 113 ? -1.202 -2.647 6.700 1.00 93.69 113 SER A C 1
ATOM 898 O O . SER A 1 113 ? -2.317 -3.179 6.702 1.00 93.69 113 SER A O 1
ATOM 900 N N . CYS A 1 114 ? -0.541 -2.402 5.574 1.00 94.38 114 CYS A N 1
ATOM 901 C CA . CYS A 1 114 ? -1.078 -2.782 4.277 1.00 94.38 114 CYS A CA 1
ATOM 902 C C . CYS A 1 114 ? -0.004 -3.028 3.217 1.00 94.38 114 CYS A C 1
ATOM 904 O O . CYS A 1 114 ? 1.144 -2.593 3.323 1.00 94.38 114 CYS A O 1
ATOM 906 N N . ILE A 1 115 ? -0.420 -3.742 2.175 1.00 94.94 115 ILE A N 1
ATOM 907 C CA . ILE A 1 115 ? 0.276 -3.792 0.893 1.00 94.94 115 ILE A CA 1
ATOM 908 C C . ILE A 1 115 ? -0.439 -2.806 -0.028 1.00 94.94 115 ILE A C 1
ATOM 910 O O . ILE A 1 115 ? -1.607 -3.012 -0.362 1.00 94.94 115 ILE A O 1
ATOM 914 N N . LEU A 1 116 ? 0.256 -1.746 -0.417 1.00 93.50 116 LEU A N 1
ATOM 915 C CA . LEU A 1 116 ? -0.213 -0.706 -1.318 1.00 93.50 116 LEU A CA 1
ATOM 916 C C . LEU A 1 116 ? 0.288 -1.005 -2.734 1.00 93.50 116 LEU A C 1
ATOM 918 O O . LEU A 1 116 ? 1.485 -1.171 -2.943 1.00 93.50 116 LEU A O 1
ATOM 922 N N . ILE A 1 117 ? -0.614 -1.108 -3.706 1.00 92.12 117 ILE A N 1
ATOM 923 C CA . ILE A 1 117 ? -0.284 -1.462 -5.093 1.00 92.12 117 ILE A CA 1
ATOM 924 C C . ILE A 1 117 ? -0.454 -0.232 -5.977 1.00 92.12 117 ILE A C 1
ATOM 926 O O . ILE A 1 117 ? -1.572 0.254 -6.121 1.00 92.12 117 ILE A O 1
ATOM 930 N N . PHE A 1 118 ? 0.626 0.239 -6.596 1.00 86.75 118 PHE A N 1
ATOM 931 C CA . PHE A 1 118 ? 0.614 1.392 -7.504 1.00 86.75 118 PHE A CA 1
ATOM 932 C C . PHE A 1 118 ? 0.613 0.957 -8.962 1.00 86.75 118 PHE A C 1
ATOM 934 O O . PHE A 1 118 ? 1.310 0.013 -9.343 1.00 86.75 118 PHE A O 1
ATOM 941 N N . THR A 1 119 ? -0.152 1.673 -9.789 1.00 78.56 119 THR A N 1
ATOM 942 C CA . THR A 1 119 ? -0.280 1.381 -11.219 1.00 78.56 119 THR A CA 1
ATOM 943 C C . THR A 1 119 ? 0.279 2.515 -12.064 1.00 78.56 119 THR A C 1
ATOM 945 O O . THR A 1 119 ? -0.410 3.507 -12.263 1.00 78.56 119 THR A O 1
ATOM 948 N N . GLY A 1 120 ? 1.494 2.343 -12.593 1.00 66.06 120 GLY A N 1
ATOM 949 C CA . GLY A 1 120 ? 2.047 3.027 -13.778 1.00 66.06 120 GLY A CA 1
ATOM 950 C C . GLY A 1 120 ? 2.113 4.565 -13.837 1.00 66.06 120 GLY A C 1
ATOM 951 O O . GLY A 1 120 ? 2.752 5.078 -14.753 1.00 66.06 120 GLY A O 1
ATOM 952 N N . ALA A 1 121 ? 1.499 5.291 -12.908 1.00 59.88 121 ALA A N 1
ATOM 953 C CA . ALA A 1 121 ? 1.541 6.737 -12.783 1.00 59.88 121 ALA A CA 1
ATOM 954 C C . ALA A 1 121 ? 1.766 7.087 -11.313 1.00 59.88 121 ALA A C 1
ATOM 956 O O . ALA A 1 121 ? 1.071 6.569 -10.434 1.00 59.88 121 ALA A O 1
ATOM 957 N N . ASP A 1 122 ? 2.752 7.943 -11.060 1.00 66.44 122 ASP A N 1
ATOM 958 C CA . ASP A 1 122 ? 2.953 8.495 -9.731 1.00 66.44 122 ASP A CA 1
ATOM 959 C C . ASP A 1 122 ? 1.773 9.383 -9.344 1.00 66.44 122 ASP A C 1
ATOM 961 O O . ASP A 1 122 ? 1.238 10.109 -10.191 1.00 66.44 122 ASP A O 1
ATOM 965 N N . PRO A 1 123 ? 1.358 9.353 -8.071 1.00 66.19 123 PRO A N 1
ATOM 966 C CA . PRO A 1 123 ? 0.382 10.300 -7.578 1.00 66.19 123 PRO A CA 1
ATOM 967 C C . PRO A 1 123 ? 1.042 11.678 -7.491 1.00 66.19 123 PRO A C 1
ATOM 969 O O . PRO A 1 123 ? 1.722 12.015 -6.524 1.00 66.19 123 PRO A O 1
ATOM 972 N N . LEU A 1 124 ? 0.912 12.452 -8.567 1.00 65.88 124 LEU A N 1
ATOM 973 C CA . LEU A 1 124 ? 1.545 13.760 -8.698 1.00 65.88 124 LEU A CA 1
ATOM 974 C C . LEU A 1 124 ? 1.111 14.674 -7.544 1.00 65.88 124 LEU A C 1
ATOM 976 O O . LEU A 1 124 ? -0.060 15.023 -7.428 1.00 65.88 124 LEU A O 1
ATOM 980 N N . GLY A 1 125 ? 2.076 15.075 -6.716 1.00 73.69 125 GLY A N 1
ATOM 981 C CA . GLY A 1 125 ? 1.860 15.999 -5.601 1.00 73.69 125 GLY A CA 1
ATOM 982 C C . GLY A 1 125 ? 1.368 15.360 -4.301 1.00 73.69 125 GLY A C 1
ATOM 983 O O . GLY A 1 125 ? 1.169 16.090 -3.332 1.00 73.69 125 GLY A O 1
ATOM 984 N N . GLU A 1 126 ? 1.204 14.035 -4.234 1.00 81.19 126 GLU A N 1
ATOM 985 C CA . GLU A 1 126 ? 0.885 13.365 -2.971 1.00 81.19 126 GLU A CA 1
ATOM 986 C C . GLU A 1 126 ? 2.134 12.884 -2.234 1.00 81.19 126 GLU A C 1
ATOM 988 O O . GLU A 1 126 ? 3.064 12.324 -2.815 1.00 81.19 126 GLU A O 1
ATOM 993 N N . SER A 1 127 ? 2.115 13.048 -0.915 1.00 85.00 127 SER A N 1
ATOM 994 C CA . SER A 1 127 ? 3.132 12.487 -0.031 1.00 85.00 127 SER A CA 1
ATOM 995 C C . SER A 1 127 ? 2.754 11.070 0.392 1.00 85.00 127 SER A C 1
ATOM 997 O O . SER A 1 127 ? 1.598 10.779 0.704 1.00 85.00 127 SER A O 1
ATOM 999 N N . LEU A 1 128 ? 3.749 10.189 0.459 1.00 86.75 128 LEU A N 1
ATOM 1000 C CA . LEU A 1 128 ? 3.574 8.840 0.991 1.00 86.75 128 LEU A CA 1
ATOM 1001 C C . LEU A 1 128 ? 3.684 8.831 2.528 1.00 86.75 128 LEU A C 1
ATOM 1003 O O . LEU A 1 128 ? 4.418 9.647 3.094 1.00 86.75 128 LEU A O 1
ATOM 1007 N N . PRO A 1 129 ? 2.992 7.902 3.215 1.00 88.88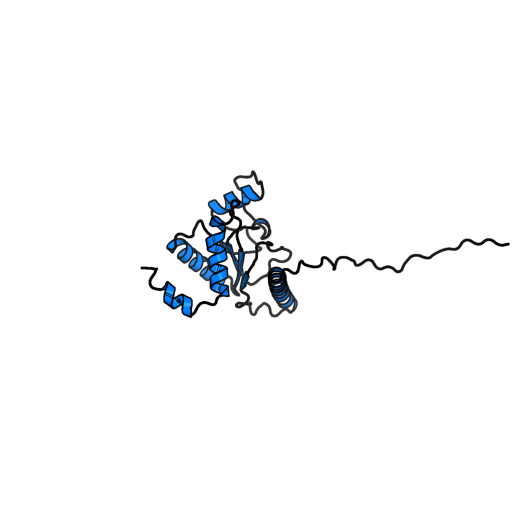 129 PRO A N 1
ATOM 1008 C CA . PRO A 1 129 ? 3.117 7.698 4.655 1.00 88.88 129 PRO A CA 1
ATOM 1009 C C . PRO A 1 129 ? 4.545 7.445 5.129 1.00 88.88 129 PRO A C 1
ATOM 1011 O O . PRO A 1 129 ? 5.293 6.695 4.502 1.00 88.88 129 PRO A O 1
ATOM 1014 N N . ARG A 1 130 ? 4.896 7.948 6.317 1.00 87.50 130 ARG A N 1
ATOM 1015 C CA . ARG A 1 130 ? 6.175 7.627 6.984 1.00 87.50 130 ARG A CA 1
ATOM 1016 C C . ARG A 1 130 ? 6.227 6.178 7.465 1.00 87.50 130 ARG A C 1
ATOM 1018 O O . ARG A 1 130 ? 7.307 5.631 7.690 1.00 87.50 130 ARG A O 1
ATOM 1025 N N . SER A 1 131 ? 5.066 5.546 7.618 1.00 87.62 131 SER A N 1
ATOM 1026 C CA . SER A 1 131 ? 4.938 4.114 7.888 1.00 87.62 131 SER A CA 1
ATOM 1027 C C . SER A 1 131 ? 5.298 3.222 6.693 1.00 87.62 131 SER A C 1
ATOM 1029 O O . SER A 1 131 ? 5.354 1.998 6.856 1.00 87.62 131 SER A O 1
ATOM 1031 N N . LEU A 1 132 ? 5.547 3.793 5.508 1.00 89.94 132 LEU A N 1
ATOM 1032 C CA . LEU A 1 132 ? 6.106 3.069 4.372 1.00 89.94 132 LEU A CA 1
ATOM 1033 C C . LEU A 1 132 ? 7.543 2.650 4.684 1.00 89.94 132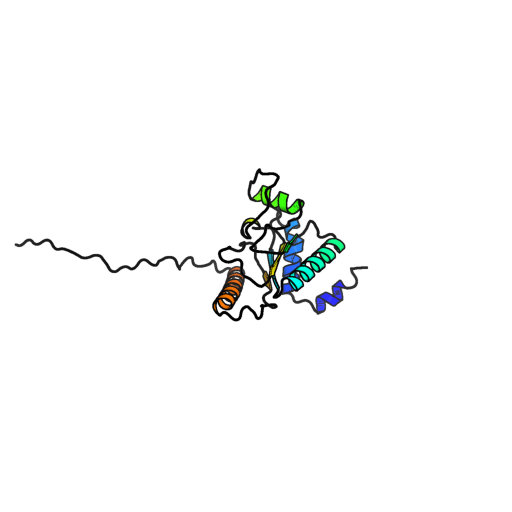 LEU A C 1
ATOM 1035 O O . LEU A 1 132 ? 8.401 3.488 4.950 1.00 89.94 132 LEU A O 1
ATOM 1039 N N . LYS A 1 133 ? 7.793 1.33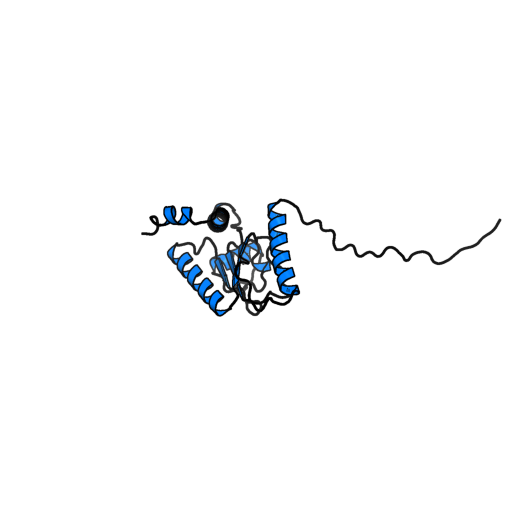9 4.676 1.00 87.62 133 LYS A N 1
ATOM 1040 C CA . LYS A 1 133 ? 9.118 0.770 4.971 1.00 87.62 133 LYS A CA 1
ATOM 1041 C C . LYS A 1 133 ? 9.764 0.097 3.782 1.00 87.62 133 LYS A C 1
ATOM 1043 O O . LYS A 1 133 ? 10.976 0.127 3.655 1.00 87.62 133 LYS A O 1
ATOM 1048 N N . TYR A 1 134 ? 8.949 -0.473 2.907 1.00 87.38 134 TYR A N 1
ATOM 1049 C CA . TYR A 1 134 ? 9.438 -1.290 1.811 1.00 87.38 134 TYR A CA 1
ATOM 1050 C C . TYR A 1 134 ? 8.830 -0.816 0.505 1.00 87.38 134 TYR A C 1
ATOM 1052 O O . TYR A 1 134 ? 7.628 -0.555 0.442 1.00 87.38 134 TYR A O 1
ATOM 1060 N N . CYS A 1 135 ? 9.657 -0.741 -0.531 1.00 85.44 135 CYS A N 1
ATOM 1061 C CA . CYS A 1 135 ? 9.233 -0.427 -1.885 1.00 85.44 135 CYS A CA 1
ATOM 1062 C C . CYS A 1 135 ? 9.802 -1.472 -2.847 1.00 85.44 135 CYS A C 1
ATOM 1064 O O . CYS A 1 135 ? 11.014 -1.562 -3.032 1.00 85.44 135 CYS A O 1
ATOM 1066 N N . ASP A 1 136 ? 8.929 -2.274 -3.455 1.00 82.88 136 ASP A N 1
ATOM 1067 C CA . ASP A 1 136 ? 9.311 -3.197 -4.518 1.00 82.88 136 ASP A CA 1
ATOM 1068 C C . ASP A 1 136 ? 9.256 -2.476 -5.867 1.00 82.88 136 ASP A C 1
ATOM 1070 O O . ASP A 1 136 ? 8.188 -2.294 -6.463 1.00 82.88 136 ASP A O 1
ATOM 1074 N N . LEU A 1 137 ? 10.438 -2.068 -6.330 1.00 72.88 137 LEU A N 1
ATOM 1075 C CA . LEU A 1 137 ? 10.656 -1.387 -7.604 1.00 72.88 137 LEU A CA 1
ATOM 1076 C C . LEU A 1 137 ? 10.975 -2.342 -8.758 1.00 72.88 137 LEU A C 1
ATOM 1078 O O . LEU A 1 137 ? 11.282 -1.885 -9.852 1.00 72.88 137 LEU A O 1
ATOM 1082 N N . ARG A 1 138 ? 10.926 -3.669 -8.579 1.00 68.19 138 ARG A N 1
ATOM 1083 C CA . ARG A 1 138 ? 11.358 -4.608 -9.640 1.00 68.19 138 ARG A CA 1
ATOM 1084 C C . ARG A 1 138 ? 10.500 -4.534 -10.906 1.00 68.19 138 ARG A C 1
ATOM 1086 O O . ARG A 1 138 ? 10.889 -5.049 -11.949 1.00 68.19 138 ARG A O 1
ATOM 1093 N N . LEU A 1 139 ? 9.330 -3.913 -10.812 1.00 67.69 139 LEU A N 1
ATOM 1094 C CA . LEU A 1 139 ? 8.338 -3.795 -11.866 1.00 67.69 139 LEU A CA 1
ATOM 1095 C C . LEU A 1 139 ? 8.120 -2.314 -12.231 1.00 67.69 139 LEU A C 1
ATOM 1097 O O . LEU A 1 139 ? 7.055 -1.750 -11.981 1.00 67.69 139 LEU A O 1
ATOM 1101 N N . ILE A 1 140 ? 9.134 -1.685 -12.832 1.00 68.25 140 ILE A N 1
ATOM 1102 C CA . ILE A 1 140 ? 9.034 -0.322 -13.384 1.00 68.25 140 ILE A CA 1
ATOM 1103 C C . ILE A 1 140 ? 8.343 -0.382 -14.752 1.00 68.25 140 ILE A C 1
ATOM 1105 O O . ILE A 1 140 ? 8.644 -1.252 -15.574 1.00 68.25 140 ILE A O 1
ATOM 1109 N N . SER A 1 141 ? 7.401 0.528 -15.009 1.00 65.81 141 SER A N 1
ATOM 1110 C CA . SER A 1 141 ? 6.764 0.617 -16.325 1.00 65.81 141 SER A CA 1
ATOM 1111 C C . SER A 1 141 ? 7.761 1.085 -17.384 1.00 65.81 141 SER A C 1
ATOM 1113 O O . SER A 1 141 ? 8.545 2.003 -17.163 1.00 65.81 141 SER A O 1
ATOM 1115 N N . SER A 1 142 ? 7.680 0.531 -18.593 1.00 62.44 142 SER A N 1
ATOM 1116 C CA . SER A 1 142 ? 8.419 1.069 -19.740 1.00 62.44 142 SER A CA 1
ATOM 1117 C C . SER A 1 142 ? 7.929 2.462 -20.154 1.00 62.44 142 SER A C 1
ATOM 1119 O O . SER A 1 142 ? 8.557 3.098 -20.987 1.00 62.44 142 SER A O 1
ATOM 1121 N N . SER A 1 143 ? 6.810 2.953 -19.609 1.00 59.28 143 SER A N 1
ATOM 1122 C CA . SER A 1 143 ? 6.385 4.351 -19.760 1.00 59.28 143 SER A CA 1
ATOM 1123 C C . SER A 1 143 ? 7.159 5.317 -18.853 1.00 59.28 143 SER A C 1
ATOM 1125 O O . SER A 1 143 ? 7.102 6.522 -19.073 1.00 59.28 143 SER A O 1
ATOM 1127 N N . CYS A 1 144 ? 7.938 4.816 -17.888 1.00 60.94 144 CYS A N 1
ATOM 1128 C CA . CYS A 1 144 ? 8.802 5.598 -16.996 1.00 60.94 144 CYS A CA 1
ATOM 1129 C C . CYS A 1 144 ? 10.104 6.076 -17.673 1.00 60.94 144 CYS A C 1
ATOM 1131 O O . CYS A 1 144 ? 11.067 6.396 -16.987 1.00 60.94 144 CYS A O 1
ATOM 1133 N N . LEU A 1 145 ? 10.170 6.117 -19.012 1.00 61.59 145 LEU A N 1
ATOM 1134 C CA . LEU A 1 145 ? 11.362 6.556 -19.761 1.00 61.59 145 LEU A CA 1
ATOM 1135 C C . LEU A 1 145 ? 11.704 8.035 -19.544 1.00 61.59 145 LEU A C 1
ATOM 1137 O O . LEU A 1 145 ? 12.789 8.482 -19.915 1.00 61.59 145 LEU A O 1
ATOM 1141 N N . MET A 1 146 ? 10.789 8.809 -18.958 1.00 73.69 146 MET A N 1
ATOM 1142 C CA . MET A 1 146 ? 11.099 10.163 -18.534 1.00 73.69 146 MET A CA 1
ATOM 1143 C C . MET A 1 146 ? 12.029 10.129 -17.326 1.00 73.69 146 MET A C 1
ATOM 1145 O O . MET A 1 146 ? 11.692 9.584 -16.277 1.00 73.69 146 MET A O 1
ATOM 1149 N N . ARG A 1 147 ? 13.191 10.769 -17.485 1.00 79.19 147 ARG A N 1
ATOM 1150 C CA . ARG A 1 147 ? 14.224 10.918 -16.454 1.00 79.19 147 ARG A CA 1
ATOM 1151 C C . ARG A 1 147 ? 13.654 11.334 -15.093 1.00 79.19 147 ARG A C 1
ATOM 1153 O O . ARG A 1 147 ? 14.064 10.779 -14.084 1.00 79.19 147 ARG A O 1
ATOM 1160 N N . THR A 1 148 ? 12.681 12.244 -15.082 1.00 79.25 148 THR A N 1
ATOM 1161 C CA . THR A 1 148 ? 12.040 12.754 -13.861 1.00 79.25 148 THR A CA 1
ATOM 1162 C C . THR A 1 148 ? 11.352 11.662 -13.043 1.00 79.25 148 THR A C 1
ATOM 1164 O O . THR A 1 148 ? 11.528 11.614 -11.832 1.00 79.25 148 THR A O 1
ATOM 1167 N N . VAL A 1 149 ? 10.618 10.755 -13.691 1.00 76.12 149 VAL A N 1
ATOM 1168 C CA . VAL A 1 149 ? 9.930 9.641 -13.016 1.00 76.12 149 VAL A CA 1
ATOM 1169 C C . VAL A 1 149 ? 10.955 8.672 -12.425 1.00 76.12 149 VAL A C 1
ATOM 1171 O O . VAL A 1 149 ? 10.826 8.240 -11.285 1.00 76.12 149 VAL A O 1
ATOM 1174 N N . LEU A 1 150 ? 12.023 8.368 -13.168 1.00 78.19 150 LEU A N 1
ATOM 1175 C CA . LEU A 1 150 ? 13.091 7.499 -12.671 1.00 78.19 150 LEU A CA 1
ATOM 1176 C C . LEU A 1 150 ? 13.828 8.113 -11.468 1.00 78.19 150 LEU A C 1
ATOM 1178 O O . LEU A 1 150 ? 14.109 7.412 -10.498 1.00 78.19 150 LEU A O 1
ATOM 1182 N N . GLU A 1 151 ? 14.132 9.412 -11.522 1.00 82.50 151 GLU A N 1
ATOM 1183 C CA . GLU A 1 151 ? 14.756 10.147 -10.416 1.00 82.50 151 GLU A CA 1
ATOM 1184 C C . GLU A 1 151 ? 13.862 10.154 -9.169 1.00 82.50 151 GLU A C 1
ATOM 1186 O O . GLU A 1 151 ? 14.366 9.962 -8.063 1.00 82.50 151 GLU A O 1
ATOM 1191 N N . GLN A 1 152 ? 12.544 10.297 -9.335 1.00 79.81 152 GLN A N 1
ATOM 1192 C CA . GLN A 1 152 ? 11.581 10.216 -8.234 1.00 79.81 152 GLN A CA 1
ATOM 1193 C C . GLN A 1 152 ? 11.555 8.825 -7.585 1.00 79.81 152 GLN A C 1
ATOM 1195 O O . GLN A 1 152 ? 11.645 8.726 -6.360 1.00 79.81 152 GLN A O 1
ATOM 1200 N N . GLU A 1 153 ? 11.502 7.748 -8.376 1.00 78.81 153 GLU A N 1
ATOM 1201 C CA . GLU A 1 153 ? 11.511 6.372 -7.850 1.00 78.81 153 GLU A CA 1
ATOM 1202 C C . GLU A 1 153 ? 12.831 6.044 -7.131 1.00 78.81 153 GLU A C 1
ATOM 1204 O O . GLU A 1 153 ? 12.829 5.432 -6.059 1.00 78.81 153 GLU A O 1
ATOM 1209 N N . LEU A 1 154 ? 13.968 6.495 -7.674 1.00 79.94 154 LEU A N 1
ATOM 1210 C CA . LEU A 1 154 ? 15.270 6.331 -7.025 1.00 79.94 154 LEU A CA 1
ATOM 1211 C C . LEU A 1 154 ? 15.375 7.169 -5.742 1.00 79.94 154 LEU A C 1
ATOM 1213 O O . LEU A 1 154 ? 15.905 6.692 -4.737 1.00 79.94 154 LEU A O 1
ATOM 1217 N N . GLY A 1 155 ? 14.834 8.389 -5.750 1.00 82.62 155 GLY A N 1
ATOM 1218 C CA . GLY A 1 155 ? 14.736 9.252 -4.575 1.00 82.62 155 GLY A CA 1
ATOM 1219 C C . GLY A 1 155 ? 13.940 8.587 -3.453 1.00 82.62 155 GLY A C 1
ATOM 1220 O O . GLY A 1 155 ? 14.421 8.513 -2.320 1.00 82.62 155 GLY A O 1
ATOM 1221 N N . LEU A 1 156 ? 12.783 8.002 -3.776 1.00 80.12 156 LEU A N 1
ATOM 1222 C CA . LEU A 1 156 ? 11.970 7.239 -2.828 1.00 80.12 156 LEU A CA 1
ATOM 1223 C C . LEU A 1 156 ? 12.737 6.047 -2.239 1.00 80.12 156 LEU A C 1
ATOM 1225 O O . LEU A 1 156 ? 12.739 5.861 -1.021 1.00 80.12 156 LEU A O 1
ATOM 1229 N N . ALA A 1 157 ? 13.424 5.264 -3.075 1.00 79.50 157 ALA A N 1
ATOM 1230 C CA . ALA A 1 157 ? 14.252 4.157 -2.599 1.00 79.50 157 ALA A CA 1
ATOM 1231 C C . ALA A 1 157 ? 15.367 4.641 -1.659 1.00 79.50 157 ALA A C 1
ATOM 1233 O O . ALA A 1 157 ? 15.586 4.054 -0.600 1.00 79.50 157 ALA A O 1
ATOM 1234 N N . SER A 1 158 ? 16.039 5.742 -2.009 1.00 79.50 158 SER A N 1
ATOM 1235 C CA . SER A 1 158 ? 17.128 6.304 -1.205 1.00 79.50 158 SER A CA 1
ATOM 1236 C C . SER A 1 158 ? 16.663 6.805 0.167 1.00 79.50 158 SER A C 1
ATOM 1238 O O . SER A 1 158 ? 17.363 6.611 1.161 1.00 79.50 158 SER A O 1
ATOM 1240 N N . TYR A 1 159 ? 15.459 7.384 0.244 1.00 78.75 159 TYR A N 1
ATOM 1241 C CA . TYR A 1 159 ? 14.845 7.796 1.505 1.00 78.75 159 TYR A CA 1
ATOM 1242 C C . TYR A 1 159 ? 14.639 6.601 2.442 1.00 78.75 159 TYR A C 1
ATOM 1244 O O . TYR A 1 159 ? 15.002 6.672 3.615 1.00 78.75 159 TYR A O 1
ATOM 1252 N N . LEU A 1 160 ? 14.113 5.487 1.923 1.00 76.88 160 LEU A N 1
ATOM 1253 C CA . LEU A 1 160 ? 13.868 4.288 2.729 1.00 76.88 160 LEU A CA 1
ATOM 1254 C C . LEU A 1 160 ? 15.174 3.679 3.257 1.00 76.88 160 LEU A C 1
ATOM 1256 O O . LEU A 1 160 ? 15.244 3.337 4.436 1.00 76.88 160 LEU A O 1
ATOM 1260 N N . VAL A 1 161 ? 16.231 3.646 2.438 1.00 74.62 161 VAL A N 1
ATOM 1261 C CA . VAL A 1 161 ? 17.561 3.167 2.858 1.00 74.62 161 VAL A CA 1
ATOM 1262 C C . VAL A 1 161 ? 18.146 4.029 3.986 1.00 74.62 161 VAL A C 1
ATOM 1264 O O . VAL A 1 161 ? 18.664 3.488 4.963 1.00 74.62 161 VAL A O 1
ATOM 1267 N N . ARG A 1 162 ? 18.032 5.363 3.909 1.00 65.56 162 ARG A N 1
ATOM 1268 C CA . ARG A 1 162 ? 18.523 6.271 4.968 1.00 65.56 162 ARG A CA 1
ATOM 1269 C C . ARG A 1 162 ? 17.773 6.100 6.286 1.00 65.56 162 ARG A C 1
ATOM 1271 O O . ARG A 1 162 ? 18.387 6.072 7.350 1.00 65.56 162 ARG A O 1
ATOM 1278 N N . VAL A 1 163 ? 16.450 5.937 6.213 1.00 62.75 163 VAL A N 1
ATOM 1279 C CA . VAL A 1 163 ? 15.610 5.689 7.394 1.00 62.75 163 VAL A CA 1
ATOM 1280 C C . VAL A 1 163 ? 16.024 4.398 8.106 1.00 62.75 163 VAL A C 1
ATOM 1282 O O . VAL A 1 163 ? 16.015 4.362 9.337 1.00 62.75 163 VAL A O 1
ATOM 1285 N N . GLU A 1 164 ? 16.408 3.352 7.372 1.00 61.62 164 GLU A N 1
ATOM 1286 C CA . GLU A 1 164 ? 16.913 2.110 7.973 1.00 61.62 164 GLU A CA 1
ATOM 1287 C C . GLU A 1 164 ? 18.293 2.270 8.624 1.00 61.62 164 GLU A C 1
ATOM 1289 O O . GLU A 1 164 ? 18.557 1.647 9.651 1.00 61.62 164 GLU A O 1
ATOM 1294 N N . GLN A 1 165 ? 19.151 3.144 8.092 1.00 63.00 165 GLN A N 1
ATOM 1295 C CA . GLN A 1 165 ? 20.479 3.424 8.656 1.00 63.00 165 GLN A CA 1
ATOM 1296 C C . GLN A 1 165 ? 20.445 4.333 9.898 1.00 63.00 165 GLN A C 1
ATOM 1298 O O . GLN A 1 165 ? 21.481 4.573 10.516 1.00 63.00 165 GLN A O 1
ATOM 1303 N N . GLY A 1 166 ? 19.264 4.809 10.308 1.00 58.50 166 GLY A N 1
ATOM 1304 C CA . GLY A 1 166 ? 19.102 5.689 11.469 1.00 58.50 166 GLY A CA 1
ATOM 1305 C C . GLY A 1 166 ? 19.542 7.134 11.215 1.00 58.50 166 GLY A C 1
ATOM 1306 O O . GLY A 1 166 ? 19.567 7.938 12.149 1.00 58.50 166 GLY A O 1
ATOM 1307 N N . GLU A 1 167 ? 19.849 7.482 9.966 1.00 56.19 167 GLU A N 1
ATOM 1308 C CA . GLU A 1 167 ? 20.156 8.847 9.557 1.00 56.19 167 GLU A CA 1
ATOM 1309 C C . GLU A 1 167 ? 18.840 9.630 9.460 1.00 56.19 167 GLU A C 1
ATOM 1311 O O . GLU A 1 167 ? 18.030 9.432 8.553 1.00 56.19 167 GLU A O 1
ATOM 1316 N N . GLN A 1 168 ? 18.585 10.510 10.434 1.00 50.59 168 GLN A N 1
ATOM 1317 C CA . GLN A 1 168 ? 17.490 11.474 10.317 1.00 50.59 168 GLN A CA 1
ATOM 1318 C C . GLN A 1 168 ? 17.748 12.357 9.090 1.00 50.59 168 GLN A C 1
ATOM 1320 O O . GLN A 1 168 ? 18.891 12.778 8.892 1.00 50.59 168 GLN A O 1
ATOM 1325 N N . PRO A 1 169 ? 16.726 12.671 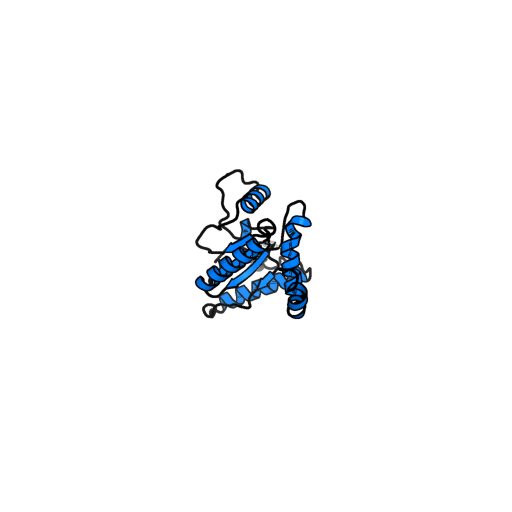8.274 1.00 47.06 169 PRO A N 1
ATOM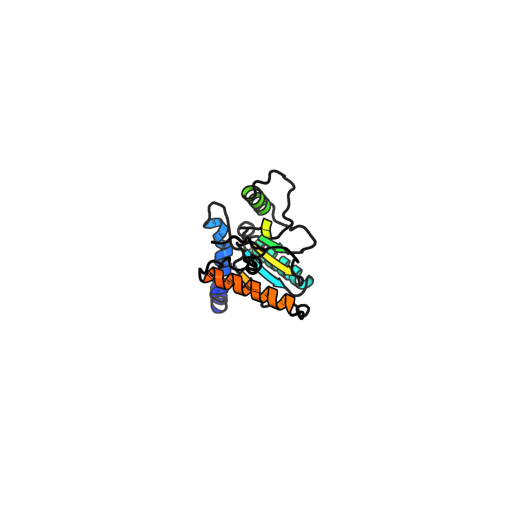 1326 C CA . PRO A 1 169 ? 16.905 13.603 7.175 1.00 47.06 169 PRO A CA 1
ATOM 1327 C C . PRO A 1 169 ? 17.387 14.932 7.756 1.00 47.06 169 PRO A C 1
ATOM 1329 O O . PRO A 1 169 ? 16.691 15.555 8.560 1.00 47.06 169 PRO A O 1
ATOM 1332 N N . SER A 1 170 ? 18.592 15.356 7.376 1.00 44.69 170 SER A N 1
ATOM 1333 C CA . SER A 1 170 ? 19.037 16.719 7.615 1.00 44.69 170 SER A CA 1
ATOM 1334 C C . SER A 1 170 ? 18.049 17.631 6.891 1.00 44.69 170 SER A C 1
ATOM 1336 O O . SER A 1 170 ? 17.992 17.657 5.663 1.00 44.69 170 SER A O 1
ATOM 1338 N N . ILE A 1 171 ? 17.199 18.323 7.651 1.00 46.84 171 ILE A N 1
ATOM 1339 C CA . ILE A 1 171 ? 16.357 19.404 7.137 1.00 46.84 171 ILE A CA 1
ATOM 1340 C C . ILE A 1 171 ? 17.317 20.543 6.802 1.00 46.84 171 ILE A C 1
ATOM 1342 O O . ILE A 1 171 ? 17.569 21.429 7.611 1.00 46.84 171 ILE A O 1
ATOM 1346 N N . SER A 1 172 ? 17.948 20.456 5.643 1.00 47.41 172 SER A N 1
ATOM 1347 C CA . SER A 1 172 ? 18.964 21.399 5.201 1.00 47.41 172 SER A CA 1
ATOM 1348 C C . SER A 1 172 ? 18.826 21.641 3.706 1.00 47.41 172 SER A C 1
ATOM 1350 O O . SER A 1 172 ? 19.818 21.564 3.008 1.00 47.41 172 SER A O 1
ATOM 1352 N N . ASP A 1 173 ? 17.600 21.897 3.238 1.00 43.84 173 ASP A N 1
ATOM 1353 C CA . ASP A 1 173 ? 17.310 22.376 1.876 1.00 43.84 173 ASP A CA 1
ATOM 1354 C C . ASP A 1 173 ? 16.059 23.284 1.855 1.00 43.84 173 ASP A C 1
ATOM 1356 O O . ASP A 1 173 ? 15.168 23.143 1.026 1.00 43.84 173 ASP A O 1
ATOM 1360 N N . LEU A 1 174 ? 15.965 24.223 2.806 1.00 44.06 174 LEU A N 1
ATOM 1361 C CA . LEU A 1 174 ? 15.040 25.373 2.723 1.00 44.06 174 LEU A CA 1
ATOM 1362 C C . LEU A 1 174 ? 15.714 26.708 3.095 1.00 44.06 174 LEU A C 1
ATOM 1364 O O . LEU A 1 174 ? 15.040 27.667 3.454 1.00 44.06 174 LEU A O 1
ATOM 1368 N N . SER A 1 175 ? 17.043 26.794 3.003 1.00 41.66 175 SER A N 1
ATOM 1369 C CA . SER A 1 175 ? 17.772 28.054 3.199 1.00 41.66 175 SER A CA 1
ATOM 1370 C C . SER A 1 175 ? 18.291 28.600 1.867 1.00 41.66 175 SER A C 1
ATOM 1372 O O . SER A 1 175 ? 19.489 28.803 1.702 1.00 41.66 175 SER A O 1
ATOM 1374 N N . GLU A 1 176 ? 17.389 28.888 0.926 1.00 41.91 176 GLU A N 1
ATOM 1375 C CA . GLU A 1 176 ? 17.622 29.987 -0.020 1.00 41.91 176 GLU A CA 1
ATOM 1376 C C . GLU A 1 176 ? 17.382 31.299 0.740 1.00 41.91 176 GLU A C 1
ATOM 1378 O O . GLU A 1 176 ? 16.289 31.857 0.756 1.00 41.91 176 GLU A O 1
ATOM 1383 N N . SER A 1 177 ? 18.400 31.761 1.461 1.00 40.31 177 SER A N 1
ATOM 1384 C CA . SER A 1 177 ? 18.500 33.159 1.882 1.00 40.31 177 SER A CA 1
ATOM 1385 C C . SER A 1 177 ? 19.762 33.713 1.249 1.00 40.31 177 SER A C 1
ATOM 1387 O O . SER A 1 177 ? 20.858 33.498 1.755 1.00 40.31 177 SER A O 1
ATOM 1389 N N . ASP A 1 178 ? 19.577 34.348 0.098 1.00 38.22 178 ASP A N 1
ATOM 1390 C CA . ASP A 1 178 ? 20.573 35.105 -0.654 1.00 38.22 178 ASP A CA 1
ATOM 1391 C C . ASP A 1 178 ? 21.109 36.260 0.224 1.00 38.22 178 ASP A C 1
ATOM 1393 O O . ASP A 1 178 ? 20.333 37.160 0.566 1.00 38.22 178 ASP A O 1
ATOM 1397 N N . PRO A 1 179 ? 22.378 36.250 0.682 1.00 43.78 179 PRO A N 1
ATOM 1398 C CA . PRO A 1 179 ? 22.863 37.225 1.647 1.00 43.78 179 PRO A CA 1
ATOM 1399 C C . PRO A 1 179 ? 23.715 38.316 0.988 1.00 43.78 179 PRO A C 1
ATOM 1401 O O . PRO A 1 179 ? 24.785 38.618 1.495 1.00 43.78 179 PRO A O 1
ATOM 1404 N N . GLU A 1 180 ? 23.277 38.945 -0.106 1.00 44.50 180 GLU A N 1
ATOM 1405 C CA . GLU A 1 180 ? 24.002 40.100 -0.667 1.00 44.50 180 GLU A CA 1
ATOM 1406 C C . GLU A 1 180 ? 23.074 41.217 -1.161 1.00 44.50 180 GLU A C 1
ATOM 1408 O O . GLU A 1 180 ? 23.011 41.535 -2.348 1.00 44.50 180 GLU A O 1
ATOM 1413 N N . LYS A 1 181 ? 22.370 41.886 -0.235 1.00 50.19 181 LYS A N 1
ATOM 1414 C CA . LYS A 1 181 ? 21.879 43.249 -0.502 1.00 50.19 181 LYS A CA 1
ATOM 1415 C C . LYS A 1 181 ? 21.577 44.067 0.752 1.00 50.19 181 LYS A C 1
ATOM 1417 O O . LYS A 1 181 ? 20.423 44.358 1.028 1.00 50.19 181 LYS A O 1
ATOM 1422 N N . LEU A 1 182 ? 22.604 44.503 1.482 1.00 42.22 182 LEU A N 1
ATOM 1423 C CA . LEU A 1 182 ? 22.491 45.653 2.389 1.00 42.22 182 LEU A CA 1
ATOM 1424 C C . LEU A 1 182 ? 23.810 46.428 2.424 1.00 42.22 182 LEU A C 1
ATOM 1426 O O . LEU A 1 182 ? 24.744 46.027 3.106 1.00 42.22 182 LEU A O 1
ATOM 1430 N N . SER A 1 183 ? 23.864 47.542 1.699 1.00 40.91 183 SER A N 1
ATOM 1431 C CA . SER A 1 183 ? 24.620 48.738 2.087 1.00 40.91 183 SER A CA 1
ATOM 1432 C C . SER A 1 183 ? 24.336 49.831 1.057 1.00 40.91 183 SER A C 1
ATOM 1434 O O . SER A 1 183 ? 24.949 49.886 -0.008 1.00 40.91 183 SER A O 1
ATOM 1436 N N . SER A 1 184 ? 23.339 50.663 1.344 1.00 39.78 184 SER A N 1
ATOM 1437 C CA . SER A 1 184 ? 23.141 51.936 0.661 1.00 39.78 184 SER A CA 1
ATOM 1438 C C . SER A 1 184 ? 23.013 53.036 1.707 1.00 39.78 184 SER A C 1
ATOM 1440 O O . SER A 1 184 ? 22.137 52.942 2.568 1.00 39.78 184 SER A O 1
ATOM 1442 N N . THR A 1 185 ? 23.847 54.063 1.511 1.00 44.06 185 THR A N 1
ATOM 1443 C CA . THR A 1 185 ? 23.721 55.457 1.974 1.00 44.06 185 THR A CA 1
ATOM 1444 C C . THR A 1 185 ? 24.114 55.677 3.443 1.00 44.06 185 THR A C 1
ATOM 1446 O O . THR A 1 185 ? 23.406 55.260 4.351 1.00 44.06 185 THR A O 1
ATOM 1449 N N . ASP A 1 186 ? 25.350 56.093 3.733 1.00 45.41 186 ASP A N 1
ATOM 1450 C CA . ASP A 1 186 ? 25.925 57.449 3.583 1.00 45.41 186 ASP A CA 1
ATOM 1451 C C . ASP A 1 186 ? 25.331 58.436 4.599 1.00 45.41 186 ASP A C 1
ATOM 1453 O O . ASP A 1 186 ? 24.154 58.786 4.528 1.00 45.41 186 ASP A O 1
ATOM 1457 N N . ASN A 1 187 ? 26.155 58.836 5.569 1.00 50.06 187 ASN A N 1
ATOM 1458 C CA . ASN A 1 187 ? 25.967 60.072 6.313 1.00 50.06 187 ASN A CA 1
ATOM 1459 C C . ASN A 1 187 ? 27.344 60.586 6.742 1.00 50.06 187 ASN A C 1
ATOM 1461 O O . ASN A 1 187 ? 28.016 59.990 7.587 1.00 50.06 187 ASN A O 1
ATOM 1465 N N . GLU A 1 188 ? 27.737 61.676 6.097 1.00 55.97 188 GLU A N 1
ATOM 1466 C CA . GLU A 1 188 ? 28.859 62.542 6.427 1.00 55.97 188 GLU A CA 1
ATOM 1467 C C . GLU A 1 188 ? 28.741 63.081 7.865 1.00 55.97 188 GLU A C 1
ATOM 1469 O O . GLU A 1 188 ? 27.631 63.241 8.376 1.00 55.97 188 GLU A O 1
ATOM 1474 N N . GLU A 1 189 ? 29.877 63.348 8.518 1.00 50.41 189 GLU A N 1
ATOM 1475 C CA . GLU A 1 189 ? 30.222 64.693 9.015 1.00 50.41 189 GLU A CA 1
ATOM 1476 C C . GLU A 1 189 ? 31.605 64.713 9.699 1.00 50.41 189 GLU A C 1
ATOM 1478 O O . GLU A 1 189 ? 32.008 63.785 10.402 1.00 50.41 189 GLU A O 1
ATOM 1483 N N . GLU A 1 190 ? 32.325 65.791 9.386 1.00 45.72 190 GLU A N 1
ATOM 1484 C CA . GLU A 1 190 ? 33.693 66.194 9.728 1.00 45.72 190 GLU A CA 1
ATOM 1485 C C . GLU A 1 190 ? 33.876 66.581 11.209 1.00 45.72 190 GLU A C 1
ATOM 1487 O O . GLU A 1 190 ? 32.976 67.175 11.796 1.00 45.72 190 GLU A O 1
ATOM 1492 N N . GLU A 1 191 ? 35.053 66.303 11.791 1.00 38.25 191 GLU A N 1
ATOM 1493 C CA . GLU A 1 191 ? 36.084 67.302 12.188 1.00 38.25 191 GLU A CA 1
ATOM 1494 C C . GLU A 1 191 ? 37.344 66.624 12.763 1.00 38.25 191 GLU A C 1
ATOM 1496 O O . GLU A 1 191 ? 37.219 65.718 13.623 1.00 38.25 191 GLU A O 1
#

Sequence (191 aa):
MAVSGHSHLRKHTSVETLEIVQGLLSSARRCPSCHGHMVLLRVPSPTLARVAHQRLLRVRESLGLQKCFEVVLGDPSSAFSIGKHFLHQLRMWLKIQDPDWIPRTYLELEALSCILIFTGADPLGESLPRSLKYCDLRLISSSCLMRTVLEQELGLASYLVRVEQGEQPSISDLSESDPEKLSSTDNEEEE

Foldseek 3Di:
DPPVCPVVVVVVDDPVNVVLVCQQQCQCPPDPLSFGAEAEEEAAAPVVLVVVLVVVVVVCVVVVNLLRAEEWEDDLVDFIDTDPNVQVSLCVVVVPPDPPDTDNAQQSCARGSYYYYYYNDDNPPGDHHPSHQYYDPVHHHPVCPPPVSVVVVVVVVVVNVCVVVVNDPPPPPPPPPDPPDDDDDDDDDDD